Protein AF-0000000070418974 (afdb_homodimer)

Foldseek 3Di:
DPVPPDPPPPPVCPVPPVPPDDDPVVVVVVVVVVCVVCVVVVVVVVVVVVVVVVVVVVVVVVVVVVVPPDDKDKDKDKDKAAAQPDDPKDKDWDFDPDFAPWFWDKDKDKDDWDFDPVDDDAWDKDWADGTRTTTMIIIGGDDPTRTRMIMMMMMTIDD/DPPVPPPPPPPPCVPVPVVPDDDPVVVVVVVVVVCVVCVVVVVVVVVVVVVVVVVVVVVVVVVVVVVPDDDKDKDKDKDKAAAQPDDPKDKDWDFDPDFAPWFWDKDKDKDDWDFDPVDDDFWDKDWADGTRTTTMIIIGGDDPTRTRMIMMMMMTIDD

InterPro domains:
  IPR019019 H-type lectin domain [PF09458] (92-156)
  IPR037221 H-type lectin domain superfamily [G3DSA:2.60.40.2080] (70-158)
  IPR037221 H-type lectin domain superfamily [SSF141086] (88-157)

Organism: Crassostrea virginica (NCBI:txid6565)

Solvent-accessible surface area (backbone atoms only — not comparable to full-atom values): 17777 Å² total; per-residue (Å²): 128,73,86,71,59,78,80,68,65,81,66,74,76,76,68,74,74,73,68,84,61,50,46,67,70,55,50,51,50,52,51,52,54,53,44,66,66,45,48,59,54,51,51,51,45,51,51,50,41,52,52,46,53,52,49,43,52,53,48,50,52,50,44,51,54,66,67,59,56,70,63,74,48,73,50,72,52,74,51,74,49,74,35,90,79,53,71,78,58,45,76,45,78,48,67,49,93,66,61,39,80,44,57,51,35,57,32,40,20,54,78,44,80,37,66,47,67,90,31,43,49,35,42,37,59,46,77,45,75,70,39,32,49,31,32,34,40,35,42,35,60,51,95,80,27,53,63,31,27,45,27,32,40,39,38,35,35,38,57,134,75,74,80,66,64,80,71,65,78,72,74,75,76,69,75,73,75,66,83,60,50,48,66,71,55,49,52,52,53,51,52,53,54,44,65,64,46,48,60,56,51,50,50,46,50,52,49,40,52,52,44,52,51,49,42,51,53,49,49,53,51,43,52,53,62,68,62,55,68,66,72,46,62,47,54,50,74,51,73,49,74,35,91,77,53,72,76,61,45,78,46,78,46,67,48,94,67,62,38,80,43,58,50,50,74,51,70,25,43,33,31,41,29,32,48,40,90,39,68,89,43,77,46,80,45,77,44,73,73,40,32,50,30,32,34,41,35,41,37,59,52,94,80,28,53,62,32,28,44,27,32,24,25,33,37,37,39,56

Nearest PDB structures (foldseek):
  5x4a-assembly1_D  TM=9.031E-01  e=2.682E-08  Sclerophytum lochmodes
  4q56-assembly1_A  TM=9.012E-01  e=6.282E-08  Cornu aspersum
  2ccv-assembly1_A  TM=9.080E-01  e=7.447E-08  Helix pomatia
  2ce6-assembly1_A  TM=8.914E-01  e=1.108E-07  Helix pomatia
  2cgy-assembly1_A  TM=9.067E-01  e=1.954E-07  Helix pomatia

Secondary structure (DSSP, 8-state):
-GGGSGGGS--------------HHHHHHHHHHHHHHHHHHHHHHHHHHHHHHHHHHHHHHHHHHHHTPPPPEEEEEEEEEE-TT--SSEEEEEE-SS--SSPPEEEEEEEEEEE-TTS-EEEEEEEE---SSEEEEEEEE-TT--EEEEEEEEEEEE-/--GGGGGGS--------------HHHHHHHHHHHHHHHHHHHHHHHHHHHHHHHHHHHHHHHHHHHHH-PPPEEEEEEEEEE-TT--SSEEEEEE-SS--SSPPEEEEEEEEEEE-TTS---EEEEEE---SSEEEEEEEE-TT--EEEEEEEEEEEE-

Sequence (318 aa):
MELLRGILLFTSVLVIAAQNTCDKAYEACIVDNVLAKINPQINSLKDENRNLKTTVNNQKTQIEELQQREPFKCESGTVSGHGHTLPWPVNKNVVFKTPFEQAPTLTYGLYLLDTYKGDNLRIRTDVSNVTNAGFAMKLSNWDGSRVYGAYNSWMACGIMELLRGILLFTSVLVIAAQNTCDKAYEACIVDNVLAKINPQINSLKDENRNLKTTVNNQKTQIEELQQREPFKCESGTVSGHGHTLPWPVNKNVVFKTPFEQAPTLTYGLYLLDTYKGDNLRIRTDVSNVTNAGFAMKLSNWDGSRVYGAYNSWMACGI

Structure (mmCIF, N/CA/C/O backbone):
data_AF-0000000070418974-model_v1
#
loop_
_entity.id
_entity.type
_entity.pdbx_description
1 polymer 'Uncharacterized protein LOC111114199'
#
loop_
_atom_site.group_PDB
_atom_site.id
_atom_site.type_symbol
_atom_site.label_atom_id
_atom_site.label_alt_id
_atom_site.label_comp_id
_atom_site.label_asym_id
_atom_site.label_entity_id
_atom_site.label_seq_id
_atom_site.pdbx_PDB_ins_code
_atom_site.Cartn_x
_atom_site.Cartn_y
_atom_site.Cartn_z
_atom_site.occupancy
_atom_site.B_iso_or_equiv
_atom_site.auth_seq_id
_atom_site.auth_comp_id
_atom_site.auth_asym_id
_atom_site.auth_atom_id
_atom_site.pdbx_PDB_model_num
ATOM 1 N N . MET A 1 1 ? -6.57 -112.688 -65.812 1 24.45 1 MET A N 1
ATOM 2 C CA . MET A 1 1 ? -5.605 -111.625 -66.125 1 24.45 1 MET A CA 1
ATOM 3 C C . MET A 1 1 ? -6.234 -110.25 -65.875 1 24.45 1 MET A C 1
ATOM 5 O O . MET A 1 1 ? -5.562 -109.312 -65.438 1 24.45 1 MET A O 1
ATOM 9 N N . GLU A 1 2 ? -7.531 -110.125 -66.188 1 27.11 2 GLU A N 1
ATOM 10 C CA . GLU A 1 2 ? -7.992 -108.75 -66.438 1 27.11 2 GLU A CA 1
ATOM 11 C C . GLU A 1 2 ? -8.367 -108.062 -65.125 1 27.11 2 GLU A C 1
ATOM 13 O O . GLU A 1 2 ? -8.719 -106.875 -65.125 1 27.11 2 GLU A O 1
ATOM 18 N N . LEU A 1 3 ? -8.703 -108.812 -64.125 1 29.17 3 LEU A N 1
ATOM 19 C CA . LEU A 1 3 ? -9.305 -108.25 -62.906 1 29.17 3 LEU A CA 1
ATOM 20 C C . LEU A 1 3 ? -8.312 -107.375 -62.156 1 29.17 3 LEU A C 1
ATOM 22 O O . LEU A 1 3 ? -8.594 -106.938 -61.062 1 29.17 3 LEU A O 1
ATOM 26 N N . LEU A 1 4 ? -7.02 -107.312 -62.719 1 31 4 LEU A N 1
ATOM 27 C CA . LEU A 1 4 ? -5.957 -106.625 -62.031 1 31 4 LEU A CA 1
ATOM 28 C C . LEU A 1 4 ? -6.188 -105.062 -62.094 1 31 4 LEU A C 1
ATOM 30 O O . LEU A 1 4 ? -5.395 -104.312 -61.531 1 31 4 LEU A O 1
ATOM 34 N N . ARG A 1 5 ? -7.09 -104.688 -63 1 31.62 5 ARG A N 1
ATOM 35 C CA . ARG A 1 5 ? -6.883 -103.312 -63.406 1 31.62 5 ARG A CA 1
ATOM 36 C C . ARG A 1 5 ? -7.211 -102.375 -62.25 1 31.62 5 ARG A C 1
ATOM 38 O O . ARG A 1 5 ? -6.469 -101.375 -62 1 31.62 5 ARG A O 1
ATOM 45 N N . GLY A 1 6 ? -8.453 -102.25 -61.875 1 29.16 6 GLY A N 1
ATOM 46 C CA . GLY A 1 6 ? -8.914 -100.938 -61.562 1 29.16 6 GLY A CA 1
ATOM 47 C C . GLY A 1 6 ? -8.547 -100.5 -60.156 1 29.16 6 GLY A C 1
ATOM 48 O O . GLY A 1 6 ? -9.094 -99.5 -59.625 1 29.16 6 GLY A O 1
ATOM 49 N N . ILE A 1 7 ? -7.852 -101.375 -59.375 1 30.42 7 ILE A N 1
ATOM 50 C CA . ILE A 1 7 ? -7.688 -101.062 -57.969 1 30.42 7 ILE A CA 1
ATOM 51 C C . ILE A 1 7 ? -6.773 -99.812 -57.844 1 30.42 7 ILE A C 1
ATOM 53 O O . ILE A 1 7 ? -6.328 -99.5 -56.75 1 30.42 7 ILE A O 1
ATOM 57 N N . LEU A 1 8 ? -6.215 -99.25 -59 1 29.03 8 LEU A N 1
ATOM 58 C CA . LEU A 1 8 ? -5.156 -98.312 -58.812 1 29.03 8 LEU A CA 1
ATOM 59 C C . LEU A 1 8 ? -5.688 -97.062 -58.062 1 29.03 8 LEU A C 1
ATOM 61 O O . LEU A 1 8 ? -4.918 -96.312 -57.438 1 29.03 8 LEU A O 1
ATOM 65 N N . LEU A 1 9 ? -6.965 -96.562 -58.438 1 30.39 9 LEU A N 1
ATOM 66 C CA . LEU A 1 9 ? -6.992 -95.125 -58.5 1 30.39 9 LEU A CA 1
ATOM 67 C C . LEU A 1 9 ? -6.93 -94.5 -57.094 1 30.39 9 LEU A C 1
ATOM 69 O O . LEU A 1 9 ? -6.5 -93.375 -56.906 1 30.39 9 LEU A O 1
ATOM 73 N N . PHE A 1 10 ? -7.945 -94.938 -56.219 1 35.72 10 PHE A N 1
ATOM 74 C CA . PHE A 1 10 ? -8.289 -93.812 -55.281 1 35.72 10 PHE A CA 1
ATOM 75 C C . PHE A 1 10 ? -7.188 -93.625 -54.25 1 35.72 10 PHE A C 1
ATOM 77 O O . PHE A 1 10 ? -7.117 -94.375 -53.281 1 35.72 10 PHE A O 1
ATOM 84 N N . THR A 1 11 ? -5.891 -93.688 -54.625 1 36.03 11 THR A N 1
ATOM 85 C CA . THR A 1 11 ? -4.938 -93.125 -53.656 1 36.03 11 THR A CA 1
ATOM 86 C C . THR A 1 11 ? -5.453 -91.812 -53.062 1 36.03 11 THR A C 1
ATOM 88 O O . THR A 1 11 ? -5.641 -90.875 -53.781 1 36.03 11 THR A O 1
ATOM 91 N N . SER A 1 12 ? -6.602 -91.875 -52.188 1 34.62 12 SER A N 1
ATOM 92 C CA . SER A 1 12 ? -6.988 -90.75 -51.312 1 34.62 12 SER A CA 1
ATOM 93 C C . SER A 1 12 ? -5.773 -89.938 -50.844 1 34.62 12 SER A C 1
ATOM 95 O O . SER A 1 12 ? -4.848 -90.5 -50.25 1 34.62 12 SER A O 1
ATOM 97 N N . VAL A 1 13 ? -5.23 -89.062 -51.719 1 35.69 13 VAL A N 1
ATOM 98 C CA . VAL A 1 13 ? -4.375 -87.938 -51.312 1 35.69 13 VAL A CA 1
ATOM 99 C C . VAL A 1 13 ? -4.891 -87.375 -49.969 1 35.69 13 VAL A C 1
ATOM 101 O O . VAL A 1 13 ? -5.918 -86.688 -49.969 1 35.69 13 VAL A O 1
ATOM 104 N N . LEU A 1 14 ? -5.047 -88.062 -48.844 1 34.5 14 LEU A N 1
ATOM 105 C CA . LEU A 1 14 ? -5.055 -87.438 -47.562 1 34.5 14 LEU A CA 1
ATOM 106 C C . LEU A 1 14 ? -4.066 -86.25 -47.531 1 34.5 14 LEU A C 1
ATOM 108 O O . LEU A 1 14 ? -2.855 -86.438 -47.438 1 34.5 14 LEU A O 1
ATOM 112 N N . VAL A 1 15 ? -4.094 -85.375 -48.531 1 35.91 15 VAL A N 1
ATOM 113 C CA . VAL A 1 15 ? -3.461 -84.062 -48.312 1 35.91 15 VAL A CA 1
ATOM 114 C C . VAL A 1 15 ? -3.779 -83.562 -46.906 1 35.91 15 VAL A C 1
ATOM 116 O O . VAL A 1 15 ? -4.945 -83.375 -46.562 1 35.91 15 VAL A O 1
ATOM 119 N N . ILE A 1 16 ? -3.143 -83.938 -45.812 1 37.81 16 ILE A N 1
ATOM 120 C CA . ILE A 1 16 ? -3 -83.25 -44.531 1 37.81 16 ILE A CA 1
ATOM 121 C C . ILE A 1 16 ? -3.113 -81.75 -44.719 1 37.81 16 ILE A C 1
ATOM 123 O O . ILE A 1 16 ? -2.26 -81.125 -45.375 1 37.81 16 ILE A O 1
ATOM 127 N N . ALA A 1 17 ? -4.188 -81.188 -45.125 1 40.16 17 ALA A N 1
ATOM 128 C CA . ALA A 1 17 ? -4.406 -79.75 -44.875 1 40.16 17 ALA A CA 1
ATOM 129 C C . ALA A 1 17 ? -3.662 -79.312 -43.625 1 40.16 17 ALA A C 1
ATOM 131 O O . ALA A 1 17 ? -3.979 -79.688 -42.5 1 40.16 17 ALA A O 1
ATOM 132 N N . ALA A 1 18 ? -2.342 -79.25 -43.594 1 43.59 18 ALA A N 1
ATOM 133 C CA . ALA A 1 18 ? -1.554 -78.562 -42.594 1 43.59 18 ALA A CA 1
ATOM 134 C C . ALA A 1 18 ? -2.305 -77.375 -42.062 1 43.59 18 ALA A C 1
ATOM 136 O O . ALA A 1 18 ? -2.514 -76.375 -42.812 1 43.59 18 ALA A O 1
ATOM 137 N N . GLN A 1 19 ? -3.52 -77.375 -41.594 1 46.03 19 GLN A N 1
ATOM 138 C CA . GLN A 1 19 ? -4.145 -76.312 -40.812 1 46.03 19 GLN A CA 1
ATOM 139 C C . GLN A 1 19 ? -3.096 -75.375 -40.156 1 46.03 19 GLN A C 1
ATOM 141 O O . GLN A 1 19 ? -2.213 -75.875 -39.438 1 46.03 19 GLN A O 1
ATOM 146 N N . ASN A 1 20 ? -2.57 -74.438 -40.875 1 50.91 20 ASN A N 1
ATOM 147 C CA . ASN A 1 20 ? -1.694 -73.312 -40.469 1 50.91 20 ASN A CA 1
ATOM 148 C C . ASN A 1 20 ? -1.861 -73 -39 1 50.91 20 ASN A C 1
ATOM 150 O O . ASN A 1 20 ? -2.514 -72 -38.625 1 50.91 20 ASN A O 1
ATOM 154 N N . THR A 1 21 ? -2.242 -74 -38.219 1 60.16 21 THR A N 1
ATOM 155 C CA . THR A 1 21 ? -2.48 -73.75 -36.781 1 60.16 21 THR A CA 1
ATOM 156 C C . THR A 1 21 ? -1.166 -73.75 -36 1 60.16 21 THR A C 1
ATOM 158 O O . THR A 1 21 ? -0.206 -74.438 -36.406 1 60.16 21 THR A O 1
ATOM 161 N N . CYS A 1 22 ? -0.778 -72.75 -35.531 1 65 22 CYS A N 1
ATOM 162 C CA . CYS A 1 22 ? 0.332 -72.562 -34.594 1 65 22 CYS A CA 1
ATOM 163 C C . CYS A 1 22 ? 0.031 -73.25 -33.25 1 65 22 CYS A C 1
ATOM 165 O O . CYS A 1 22 ? -1.118 -73.25 -32.812 1 65 22 CYS A O 1
ATOM 167 N N . ASP A 1 23 ? 0.932 -74 -32.938 1 77.44 23 ASP A N 1
ATOM 168 C CA . ASP A 1 23 ? 0.879 -74.5 -31.562 1 77.44 23 ASP A CA 1
ATOM 169 C C . ASP A 1 23 ? 0.571 -73.375 -30.594 1 77.44 23 ASP A C 1
ATOM 171 O O . ASP A 1 23 ? 1.09 -72.25 -30.734 1 77.44 23 ASP A O 1
ATOM 175 N N . LYS A 1 24 ? -0.482 -73.625 -29.812 1 82.94 24 LYS A N 1
ATOM 176 C CA . LYS A 1 24 ? -0.924 -72.625 -28.828 1 82.94 24 LYS A CA 1
ATOM 177 C C . LYS A 1 24 ? 0.25 -72.125 -28.016 1 82.94 24 LYS A C 1
ATOM 179 O O . LYS A 1 24 ? 0.306 -70.938 -27.688 1 82.94 24 LYS A O 1
ATOM 184 N N . ALA A 1 25 ? 1.08 -73.062 -27.734 1 79.69 25 ALA A N 1
ATOM 185 C CA . ALA A 1 25 ? 2.246 -72.688 -26.938 1 79.69 25 ALA A CA 1
ATOM 186 C C . ALA A 1 25 ? 3.139 -71.75 -27.719 1 79.69 25 ALA A C 1
ATOM 188 O O . ALA A 1 25 ? 3.67 -70.75 -27.156 1 79.69 25 ALA A O 1
ATOM 189 N N . TYR A 1 26 ? 3.232 -71.938 -28.953 1 83.62 26 TYR A N 1
ATOM 190 C CA . TYR A 1 26 ? 4.043 -71.062 -29.797 1 83.62 26 TYR A CA 1
ATOM 191 C C . TYR A 1 26 ? 3.379 -69.688 -29.984 1 83.62 26 TYR A C 1
ATOM 193 O O . TYR A 1 26 ? 4.047 -68.688 -29.938 1 83.62 26 TYR A O 1
ATOM 201 N N . GLU A 1 27 ? 2.119 -69.688 -30.188 1 84.75 27 GLU A N 1
ATOM 202 C CA . GLU A 1 27 ? 1.372 -68.438 -30.281 1 84.75 27 GLU A CA 1
ATOM 203 C C . GLU A 1 27 ? 1.552 -67.625 -29.016 1 84.75 27 GLU A C 1
ATOM 205 O O . GLU A 1 27 ? 1.766 -66.375 -29.094 1 84.75 27 GLU A O 1
ATOM 210 N N . ALA A 1 28 ? 1.466 -68.188 -27.922 1 86.62 28 ALA A N 1
ATOM 211 C CA . ALA A 1 28 ? 1.646 -67.5 -26.641 1 86.62 28 ALA A CA 1
ATOM 212 C C . ALA A 1 28 ? 3.035 -66.875 -26.547 1 86.62 28 ALA A C 1
ATOM 214 O O . ALA A 1 28 ? 3.188 -65.75 -26.031 1 86.62 28 ALA A O 1
ATOM 215 N N . CYS A 1 29 ? 3.939 -67.562 -27.062 1 86.06 29 CYS A N 1
ATOM 216 C CA . CYS A 1 29 ? 5.312 -67.125 -27.031 1 86.06 29 CYS A CA 1
ATOM 217 C C . CYS A 1 29 ? 5.465 -65.875 -27.891 1 86.06 29 CYS A C 1
ATOM 219 O O . CYS A 1 29 ? 6.156 -64.875 -27.516 1 86.06 29 CYS A O 1
ATOM 221 N N . ILE A 1 30 ? 4.793 -65.812 -29 1 86.69 30 ILE A N 1
ATOM 222 C CA . ILE A 1 30 ? 4.832 -64.688 -29.875 1 86.69 30 ILE A CA 1
ATOM 223 C C . ILE A 1 30 ? 4.223 -63.469 -29.172 1 86.69 30 ILE A C 1
ATOM 225 O O . ILE A 1 30 ? 4.809 -62.375 -29.172 1 86.69 30 ILE A O 1
ATOM 229 N N . VAL A 1 31 ? 3.131 -63.656 -28.609 1 90.5 31 VAL A N 1
ATOM 230 C CA . VAL A 1 31 ? 2.426 -62.594 -27.922 1 90.5 31 VAL A CA 1
ATOM 231 C C . VAL A 1 31 ? 3.285 -62.062 -26.781 1 90.5 31 VAL A C 1
ATOM 233 O O . VAL A 1 31 ? 3.455 -60.844 -26.625 1 90.5 31 VAL A O 1
ATOM 236 N N . ASP A 1 32 ? 3.887 -62.906 -26.016 1 91.19 32 ASP A N 1
ATOM 237 C CA . ASP A 1 32 ? 4.719 -62.531 -24.875 1 91.19 32 ASP A CA 1
ATOM 238 C C . ASP A 1 32 ? 5.914 -61.688 -25.328 1 91.19 32 ASP A C 1
ATOM 240 O O . ASP A 1 32 ? 6.285 -60.719 -24.672 1 91.19 32 ASP A O 1
ATOM 244 N N . ASN A 1 33 ? 6.41 -62.062 -26.422 1 90.44 33 ASN A N 1
ATOM 245 C CA . ASN A 1 33 ? 7.555 -61.312 -26.969 1 90.44 33 ASN A CA 1
ATOM 246 C C . ASN A 1 33 ? 7.172 -59.906 -27.375 1 90.44 33 ASN A C 1
ATOM 248 O O . ASN A 1 33 ? 7.926 -58.969 -27.156 1 90.44 33 ASN A O 1
ATOM 252 N N . VAL A 1 34 ? 6.02 -59.812 -27.969 1 91.75 34 VAL A N 1
ATOM 253 C CA . VAL A 1 34 ? 5.539 -58.5 -28.391 1 91.75 34 VAL A CA 1
ATOM 254 C C . VAL A 1 34 ? 5.277 -57.625 -27.156 1 91.75 34 VAL A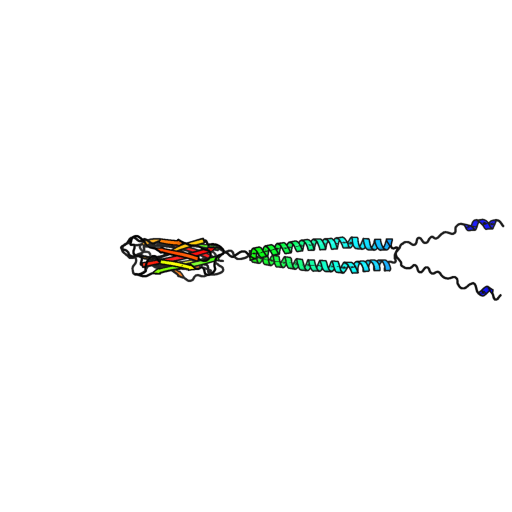 C 1
ATOM 256 O O . VAL A 1 34 ? 5.715 -56.469 -27.094 1 91.75 34 VAL A O 1
ATOM 259 N N . LEU A 1 35 ? 4.723 -58.188 -26.219 1 92.25 35 LEU A N 1
ATOM 260 C CA . LEU A 1 35 ? 4.371 -57.438 -25.016 1 92.25 35 LEU A CA 1
ATOM 261 C C . LEU A 1 35 ? 5.617 -57.031 -24.234 1 92.25 35 LEU A C 1
ATOM 263 O O . LEU A 1 35 ? 5.66 -55.938 -23.641 1 92.25 35 LEU A O 1
ATOM 267 N N . ALA A 1 36 ? 6.574 -57.875 -24.203 1 93 36 ALA A N 1
ATOM 268 C CA . ALA A 1 36 ? 7.816 -57.594 -23.5 1 93 36 ALA A CA 1
ATOM 269 C C . ALA A 1 36 ? 8.492 -56.344 -24.094 1 93 36 ALA A C 1
ATOM 271 O O . ALA A 1 36 ? 9.148 -55.594 -23.375 1 93 36 ALA A O 1
ATOM 272 N N . LYS A 1 37 ? 8.227 -56.031 -25.344 1 92.88 37 LYS A N 1
ATOM 273 C CA . LYS A 1 37 ? 8.82 -54.906 -26.016 1 92.88 37 LYS A CA 1
ATOM 274 C C . LYS A 1 37 ? 7.984 -53.625 -25.797 1 92.88 37 LYS A C 1
ATOM 276 O O . LYS A 1 37 ? 8.531 -52.531 -25.672 1 92.88 37 LYS A O 1
ATOM 281 N N . ILE A 1 38 ? 6.758 -53.781 -25.609 1 94.62 38 ILE A N 1
ATOM 282 C CA . ILE A 1 38 ? 5.852 -52.656 -25.594 1 94.62 38 ILE A CA 1
ATOM 283 C C . ILE A 1 38 ? 5.582 -52.219 -24.156 1 94.62 38 ILE A C 1
ATOM 285 O O . ILE A 1 38 ? 5.445 -51 -23.875 1 94.62 38 ILE A O 1
ATOM 289 N N . ASN A 1 39 ? 5.602 -53.188 -23.281 1 92.94 39 ASN A N 1
ATOM 290 C CA . ASN A 1 39 ? 5.223 -52.938 -21.906 1 92.94 39 ASN A CA 1
ATOM 291 C C . ASN A 1 39 ? 6.121 -51.875 -21.266 1 92.94 39 ASN A C 1
ATOM 293 O O . ASN A 1 39 ? 5.641 -51 -20.562 1 92.94 39 ASN A O 1
ATOM 297 N N . PRO A 1 40 ? 7.414 -51.938 -21.516 1 93.81 40 PRO A N 1
ATOM 298 C CA . PRO A 1 40 ? 8.25 -50.875 -20.938 1 93.81 40 PRO A CA 1
ATOM 299 C C . PRO A 1 40 ? 7.867 -49.5 -21.438 1 93.81 40 PRO A C 1
ATOM 301 O O . PRO A 1 40 ? 7.918 -48.531 -20.688 1 93.81 40 PRO A O 1
ATOM 304 N N . GLN A 1 41 ? 7.484 -49.344 -22.672 1 94.25 41 GLN A N 1
ATOM 305 C CA . GLN A 1 41 ? 7.059 -48.062 -23.219 1 94.25 41 GLN A CA 1
ATOM 306 C C . GLN A 1 41 ? 5.793 -47.562 -22.547 1 94.25 41 GLN A C 1
ATOM 308 O O . GLN A 1 41 ? 5.703 -46.375 -22.172 1 94.25 41 GLN A O 1
ATOM 313 N N . ILE A 1 42 ? 4.891 -48.406 -22.422 1 95.25 42 ILE A N 1
ATOM 314 C CA . ILE A 1 42 ? 3.621 -48.094 -21.781 1 95.25 42 ILE A CA 1
ATOM 315 C C . ILE A 1 42 ? 3.869 -47.625 -20.344 1 95.25 42 ILE A C 1
ATOM 317 O O . ILE A 1 42 ? 3.322 -46.625 -19.906 1 95.25 42 ILE A O 1
ATOM 321 N N . ASN A 1 43 ? 4.723 -48.375 -19.672 1 95.94 43 ASN A N 1
ATOM 322 C CA . ASN A 1 43 ? 5.027 -48.062 -18.281 1 95.94 43 ASN A CA 1
ATOM 323 C C . ASN A 1 43 ? 5.723 -46.688 -18.172 1 95.94 43 ASN A C 1
ATOM 325 O O . ASN A 1 43 ? 5.422 -45.906 -17.266 1 95.94 43 ASN A O 1
ATOM 329 N N . SER A 1 44 ? 6.566 -46.438 -19.078 1 96.62 44 SER A N 1
ATOM 330 C CA . SER A 1 44 ? 7.242 -45.156 -19.094 1 96.62 44 SER A CA 1
ATOM 331 C C . SER A 1 44 ? 6.254 -44 -19.312 1 96.62 44 SER A C 1
ATOM 333 O O . SER A 1 44 ? 6.316 -42.969 -18.625 1 96.62 44 SER A O 1
ATOM 335 N N . LEU A 1 45 ? 5.297 -44.188 -20.172 1 96.75 45 LEU A N 1
ATOM 336 C CA . LEU A 1 45 ? 4.285 -43.188 -20.469 1 96.75 45 LEU A CA 1
ATOM 337 C C . LEU A 1 45 ? 3.371 -42.969 -19.266 1 96.75 45 LEU A C 1
ATOM 339 O O . LEU A 1 45 ? 3.006 -41.812 -18.953 1 96.75 45 LEU A O 1
ATOM 343 N N . LYS A 1 46 ? 3.086 -44 -18.641 1 96.94 46 LYS A N 1
ATOM 344 C CA . LYS A 1 46 ? 2.248 -43.938 -17.438 1 96.94 46 LYS A CA 1
ATOM 345 C C . LYS A 1 46 ? 2.963 -43.188 -16.328 1 96.94 46 LYS A C 1
ATOM 347 O O . LYS A 1 46 ? 2.355 -42.344 -15.641 1 96.94 46 LYS A O 1
ATOM 352 N N . ASP A 1 47 ? 4.223 -43.5 -16.172 1 97.62 47 ASP A N 1
ATOM 353 C CA . ASP A 1 47 ? 5.02 -42.812 -15.148 1 97.62 47 ASP A CA 1
ATOM 354 C C . ASP A 1 47 ? 5.137 -41.312 -15.453 1 97.62 47 ASP A C 1
ATOM 356 O O . ASP A 1 47 ? 4.984 -40.469 -14.562 1 97.62 47 ASP A O 1
ATOM 360 N N . GLU A 1 48 ? 5.348 -41.031 -16.656 1 98 48 GLU A N 1
ATOM 361 C CA . GLU A 1 48 ? 5.426 -39.625 -17.062 1 98 48 GLU A CA 1
ATOM 362 C C . GLU A 1 48 ? 4.102 -38.906 -16.828 1 98 48 GLU A C 1
ATOM 364 O O . GLU A 1 48 ? 4.082 -37.781 -16.312 1 98 48 GLU A O 1
ATOM 369 N N . ASN A 1 49 ? 3.092 -39.531 -17.188 1 97.62 49 ASN A N 1
ATOM 370 C CA . ASN A 1 49 ? 1.757 -39 -16.969 1 97.62 49 ASN A CA 1
ATOM 371 C C . ASN A 1 49 ? 1.496 -38.719 -15.492 1 97.62 49 ASN A C 1
ATOM 373 O O . ASN A 1 49 ? 0.97 -37.656 -15.141 1 97.62 49 ASN A O 1
ATOM 377 N N . ARG A 1 50 ? 1.926 -39.656 -14.711 1 97.62 50 ARG A N 1
ATOM 378 C CA . ARG A 1 50 ? 1.755 -39.5 -13.266 1 97.62 50 ARG A CA 1
ATOM 379 C C . ARG A 1 50 ? 2.539 -38.281 -12.766 1 97.62 50 ARG A C 1
ATOM 381 O O . ARG A 1 50 ? 2.012 -37.469 -12 1 97.62 50 ARG A O 1
ATOM 388 N N . ASN A 1 51 ? 3.729 -38.156 -13.18 1 98 51 ASN A N 1
ATOM 389 C CA . ASN A 1 51 ? 4.586 -37.062 -12.758 1 98 51 ASN A CA 1
ATOM 390 C C . ASN A 1 51 ? 4.031 -35.719 -13.219 1 98 51 ASN A C 1
ATOM 392 O O . ASN A 1 51 ? 4.031 -34.75 -12.453 1 98 51 ASN A O 1
ATOM 396 N N . LEU A 1 52 ? 3.51 -35.688 -14.367 1 97.81 52 LEU A N 1
ATOM 397 C CA . LEU A 1 52 ? 2.957 -34.438 -14.914 1 97.81 52 LEU A CA 1
ATOM 398 C C . LEU A 1 52 ? 1.688 -34.031 -14.172 1 97.81 52 LEU A C 1
ATOM 400 O O . LEU A 1 52 ? 1.467 -32.844 -13.914 1 97.81 52 LEU A O 1
ATOM 404 N N . LYS A 1 53 ? 0.939 -35.031 -13.859 1 97.75 53 LYS A N 1
ATOM 405 C CA . LYS A 1 53 ? -0.271 -34.719 -13.102 1 97.75 53 LYS A CA 1
ATOM 406 C C . LYS A 1 53 ? 0.068 -34.125 -11.734 1 97.75 53 LYS A C 1
ATOM 408 O O . LYS A 1 53 ? -0.589 -33.188 -11.281 1 97.75 53 LYS A O 1
ATOM 413 N N . THR A 1 54 ? 1.08 -34.625 -11.117 1 98.25 54 THR A N 1
ATOM 414 C CA . THR A 1 54 ? 1.555 -34.094 -9.852 1 98.25 54 THR A CA 1
ATOM 415 C C . THR A 1 54 ? 2.033 -32.656 -10.023 1 98.25 54 THR A C 1
ATOM 417 O O . THR A 1 54 ? 1.7 -31.781 -9.219 1 98.25 54 THR A O 1
ATOM 420 N N . THR A 1 55 ? 2.738 -32.406 -11.047 1 98.38 55 THR A N 1
ATOM 421 C CA . THR A 1 55 ? 3.252 -31.078 -11.336 1 98.38 55 THR A CA 1
ATOM 422 C C . THR A 1 55 ? 2.109 -30.094 -11.562 1 98.38 55 THR A C 1
ATOM 424 O O . THR A 1 55 ? 2.119 -28.984 -11.023 1 98.38 55 THR A O 1
ATOM 427 N N . VAL A 1 56 ? 1.171 -30.438 -12.312 1 98.38 56 VAL A N 1
ATOM 428 C CA . VAL A 1 56 ? 0.003 -29.625 -12.602 1 98.38 56 VAL A CA 1
ATOM 429 C C . VAL A 1 56 ? -0.695 -29.234 -11.297 1 98.38 56 VAL A C 1
ATOM 431 O O . VAL A 1 56 ? -1.048 -28.062 -11.094 1 98.38 56 VAL A O 1
ATOM 434 N N . ASN A 1 57 ? -0.792 -30.219 -10.461 1 98.06 57 ASN A N 1
ATOM 435 C CA . ASN A 1 57 ? -1.482 -29.969 -9.203 1 98.06 57 ASN A CA 1
ATOM 436 C C . ASN A 1 57 ? -0.692 -29.016 -8.312 1 98.06 57 ASN A C 1
ATOM 438 O O . ASN A 1 57 ? -1.268 -28.109 -7.691 1 98.06 57 ASN A O 1
ATOM 442 N N . ASN A 1 58 ? 0.543 -29.141 -8.234 1 98.12 58 ASN A N 1
ATOM 443 C CA . ASN A 1 58 ? 1.401 -28.266 -7.453 1 98.12 58 ASN A CA 1
ATOM 444 C C . ASN A 1 58 ? 1.361 -26.828 -7.977 1 98.12 58 ASN A C 1
ATOM 446 O O . ASN A 1 58 ? 1.269 -25.875 -7.195 1 98.12 58 ASN A O 1
ATOM 450 N N . GLN A 1 59 ? 1.369 -26.703 -9.242 1 96.94 59 GLN A N 1
ATOM 451 C CA . GLN A 1 59 ? 1.338 -25.375 -9.859 1 96.94 59 GLN A CA 1
ATOM 452 C C . GLN A 1 59 ? -0.022 -24.719 -9.664 1 96.94 59 GLN A C 1
ATOM 454 O O . GLN A 1 59 ? -0.106 -23.5 -9.5 1 96.94 59 GLN A O 1
ATOM 459 N N . LYS A 1 60 ? -0.975 -25.547 -9.68 1 97.5 60 LYS A N 1
ATOM 460 C CA . LYS A 1 60 ? -2.309 -25.031 -9.391 1 97.5 60 LYS A CA 1
ATOM 461 C C . LYS A 1 60 ? -2.373 -24.438 -7.992 1 97.5 60 LYS A C 1
ATOM 463 O O . LYS A 1 60 ? -2.893 -23.328 -7.809 1 97.5 60 LYS A O 1
ATOM 468 N N . THR A 1 61 ? -1.856 -25.078 -7.07 1 96.69 61 THR A N 1
ATOM 469 C CA . THR A 1 61 ? -1.815 -24.609 -5.691 1 96.69 61 THR A CA 1
ATOM 470 C C . THR A 1 61 ? -1.005 -23.312 -5.59 1 96.69 61 THR A C 1
ATOM 472 O O . THR A 1 61 ? -1.409 -22.375 -4.906 1 96.69 61 THR A O 1
ATOM 475 N N . GLN A 1 62 ? 0.072 -23.281 -6.238 1 95.56 62 GLN A N 1
ATOM 476 C CA . GLN A 1 62 ? 0.92 -22.094 -6.234 1 95.56 62 GLN A CA 1
ATOM 477 C C . GLN A 1 62 ? 0.188 -20.891 -6.832 1 95.56 62 GLN A C 1
ATOM 479 O O . GLN A 1 62 ? 0.278 -19.781 -6.309 1 95.56 62 GLN A O 1
ATOM 484 N N . ILE A 1 63 ? -0.437 -21.109 -7.867 1 95.06 63 ILE A N 1
ATOM 485 C CA . ILE A 1 63 ? -1.2 -20.062 -8.523 1 95.06 63 ILE A CA 1
ATOM 486 C C . ILE A 1 63 ? -2.273 -19.531 -7.57 1 95.06 63 ILE A C 1
ATOM 488 O O . ILE A 1 63 ? -2.457 -18.312 -7.438 1 95.06 63 ILE A O 1
ATOM 492 N N . GLU A 1 64 ? -2.932 -20.391 -6.93 1 93.56 64 GLU A N 1
ATOM 493 C CA . GLU A 1 64 ? -3.971 -20 -5.98 1 93.56 64 GLU A CA 1
ATOM 494 C C . GLU A 1 64 ? -3.395 -19.172 -4.836 1 93.56 64 GLU A C 1
ATOM 496 O O . GLU A 1 64 ? -3.988 -18.172 -4.426 1 93.56 64 GLU A O 1
ATOM 501 N N . GLU A 1 65 ? -2.311 -19.531 -4.387 1 91 65 GLU A N 1
ATOM 502 C CA . GLU A 1 65 ? -1.646 -18.797 -3.318 1 91 65 GLU A CA 1
ATOM 503 C C . GLU A 1 65 ? -1.236 -17.406 -3.781 1 91 65 GLU A C 1
ATOM 505 O O . GLU A 1 65 ? -1.435 -16.422 -3.062 1 91 65 GLU A O 1
ATOM 510 N N . LEU A 1 66 ? -0.703 -17.328 -4.914 1 87.31 66 LEU A N 1
ATOM 511 C CA . LEU A 1 66 ? -0.256 -16.062 -5.469 1 87.31 66 LEU A CA 1
ATOM 512 C C . LEU A 1 66 ? -1.443 -15.141 -5.75 1 87.31 66 LEU A C 1
ATOM 514 O O . LEU A 1 66 ? -1.324 -13.922 -5.656 1 87.31 66 LEU A O 1
ATOM 518 N N . GLN A 1 67 ? -2.537 -15.75 -6.055 1 87 67 GLN A N 1
ATOM 519 C CA . GLN A 1 67 ? -3.744 -14.984 -6.348 1 87 67 GLN A CA 1
ATOM 520 C C . GLN A 1 67 ? -4.426 -14.516 -5.066 1 87 67 GLN A C 1
ATOM 522 O O . GLN A 1 67 ? -5.18 -13.539 -5.078 1 87 67 GLN A O 1
ATOM 527 N N . GLN A 1 68 ? -4.211 -15.273 -3.965 1 80.06 68 GLN A N 1
ATOM 528 C CA . GLN A 1 68 ? -4.867 -14.953 -2.701 1 80.06 68 GLN A CA 1
ATOM 529 C C . GLN A 1 68 ? -4.09 -13.891 -1.93 1 80.06 68 GLN A C 1
ATOM 531 O O . GLN A 1 68 ? -4.438 -13.562 -0.795 1 80.06 68 GLN A O 1
ATOM 536 N N . ARG A 1 69 ? -3.182 -13.312 -2.445 1 76.56 69 ARG A N 1
ATOM 537 C CA . ARG A 1 69 ? -2.48 -12.25 -1.738 1 76.56 69 ARG A CA 1
ATOM 538 C C . ARG A 1 69 ? -3.439 -11.133 -1.345 1 76.56 69 ARG A C 1
ATOM 540 O O . ARG A 1 69 ? -4.34 -10.781 -2.109 1 76.56 69 ARG A O 1
ATOM 547 N N . GLU A 1 70 ? -3.434 -10.836 -0.037 1 74.06 70 GLU A N 1
ATOM 548 C CA . GLU A 1 70 ? -4.344 -9.828 0.512 1 74.06 70 GLU A CA 1
ATOM 549 C C . GLU A 1 70 ? -4.309 -8.547 -0.311 1 74.06 70 GLU A C 1
ATOM 551 O O . GLU A 1 70 ? -3.234 -8.07 -0.683 1 74.06 70 GLU A O 1
ATOM 556 N N . PRO A 1 71 ? -5.445 -8.188 -0.543 1 80.94 71 PRO A N 1
ATOM 557 C CA . PRO A 1 71 ? -5.516 -6.984 -1.38 1 80.94 71 PRO A CA 1
ATOM 558 C C . PRO A 1 71 ? -5.07 -5.727 -0.642 1 80.94 71 PRO A C 1
ATOM 560 O O . PRO A 1 71 ? -5.297 -5.598 0.564 1 80.94 71 PRO A O 1
ATOM 563 N N . PHE A 1 72 ? -4.348 -5.055 -1.262 1 89.56 72 PHE A N 1
ATOM 564 C CA . PHE A 1 72 ? -4.062 -3.703 -0.802 1 89.56 72 PHE A CA 1
ATOM 565 C C . PHE A 1 72 ? -5.344 -2.883 -0.704 1 89.56 72 PHE A C 1
ATOM 567 O O . PHE A 1 72 ? -6.211 -2.973 -1.573 1 89.56 72 PHE A O 1
ATOM 574 N N . LYS A 1 73 ? -5.516 -2.199 0.458 1 93.44 73 LYS A N 1
ATOM 575 C CA . LYS A 1 73 ? -6.727 -1.396 0.617 1 93.44 73 LYS A CA 1
ATOM 576 C C . LYS A 1 73 ? -6.422 -0.077 1.32 1 93.44 73 LYS A C 1
ATOM 578 O O . LYS A 1 73 ? -5.355 0.085 1.911 1 93.44 73 LYS A O 1
ATOM 583 N N . CYS A 1 74 ? -7.336 0.792 1.21 1 96.69 74 CYS A N 1
ATOM 584 C CA . CYS A 1 74 ? -7.266 2.078 1.896 1 96.69 74 CYS A CA 1
ATOM 585 C C . CYS A 1 74 ? -8.586 2.396 2.592 1 96.69 74 CYS A C 1
ATOM 587 O O . CYS A 1 74 ? -9.648 1.97 2.141 1 96.69 74 CYS A O 1
ATOM 589 N N . GLU A 1 75 ? -8.469 3.088 3.68 1 97.5 75 GLU A N 1
ATOM 590 C CA . GLU A 1 75 ? -9.602 3.65 4.402 1 97.5 75 GLU A CA 1
ATOM 591 C C . GLU A 1 75 ? -9.352 5.109 4.773 1 97.5 75 GLU A C 1
ATOM 593 O O . GLU A 1 75 ? -8.211 5.508 5.012 1 97.5 75 GLU A O 1
ATOM 598 N N . SER A 1 76 ? -10.445 5.848 4.797 1 98.12 76 SER A N 1
ATOM 599 C CA . SER A 1 76 ? -10.297 7.258 5.148 1 98.12 76 SER A CA 1
ATOM 600 C C . SER A 1 76 ? -11.43 7.723 6.059 1 98.12 76 SER A C 1
ATOM 602 O O . SER A 1 76 ? -12.414 7.012 6.238 1 98.12 76 SER A O 1
ATOM 604 N N . GLY A 1 77 ? -11.211 8.836 6.676 1 97.94 77 GLY A N 1
ATOM 605 C CA . GLY A 1 77 ? -12.188 9.453 7.555 1 97.94 77 GLY A CA 1
ATOM 606 C C . GLY A 1 77 ? -11.766 10.82 8.062 1 97.94 77 GLY A C 1
ATOM 607 O O . GLY A 1 77 ? -10.859 11.438 7.508 1 97.94 77 GLY A O 1
ATOM 608 N N . THR A 1 78 ? -12.547 11.258 9.039 1 97.94 78 THR A N 1
ATOM 609 C CA . THR A 1 78 ? -12.273 12.578 9.586 1 97.94 78 THR A CA 1
ATOM 610 C C . THR A 1 78 ? -12.383 12.57 11.109 1 97.94 78 THR A C 1
ATOM 612 O O . THR A 1 78 ? -13.086 11.734 11.68 1 97.94 78 THR A O 1
ATOM 615 N N . VAL A 1 79 ? -11.609 13.414 11.695 1 97.44 79 VAL A N 1
ATOM 616 C CA . VAL A 1 79 ? -11.727 13.781 13.102 1 97.44 79 VAL A CA 1
ATOM 617 C C . VAL A 1 79 ? -11.922 15.289 13.227 1 97.44 79 VAL A C 1
ATOM 619 O O . VAL A 1 79 ? -11.133 16.062 12.688 1 97.44 79 VAL A O 1
ATOM 622 N N . SER A 1 80 ? -12.984 15.57 13.969 1 96.25 80 SER A N 1
ATOM 623 C CA . SER A 1 80 ? -13.336 16.984 13.953 1 96.25 80 SER A CA 1
ATOM 624 C C . SER A 1 80 ? -13.867 17.438 15.312 1 96.25 80 SER A C 1
ATOM 626 O O . SER A 1 80 ? -14.383 16.641 16.078 1 96.25 80 SER A O 1
ATOM 628 N N . GLY A 1 81 ? -13.625 18.672 15.555 1 95.38 81 GLY A N 1
ATOM 629 C CA . GLY A 1 81 ? -14.203 19.406 16.672 1 95.38 81 GLY A CA 1
ATOM 630 C C . GLY A 1 81 ? -14.461 20.859 16.359 1 95.38 81 GLY A C 1
ATOM 631 O O . GLY A 1 81 ? -13.641 21.516 15.711 1 95.38 81 GLY A O 1
ATOM 632 N N . HIS A 1 82 ? -15.672 21.266 16.75 1 95.81 82 HIS A N 1
ATOM 633 C CA . HIS A 1 82 ? -16.031 22.656 16.5 1 95.81 82 HIS A CA 1
ATOM 634 C C . HIS A 1 82 ? -17 23.156 17.562 1 95.81 82 HIS A C 1
ATOM 636 O O . HIS A 1 82 ? -17.969 22.484 17.906 1 95.81 82 HIS A O 1
ATOM 642 N N . GLY A 1 83 ? -16.703 24.328 18.125 1 94 83 GLY A N 1
ATOM 643 C CA . GLY A 1 83 ? -17.547 24.969 19.109 1 94 83 GLY A CA 1
ATOM 644 C C . GLY A 1 83 ? -16.812 26 19.938 1 94 83 GLY A C 1
ATOM 645 O O . GLY A 1 83 ? -15.648 25.797 20.297 1 94 83 GLY A O 1
ATOM 646 N N . HIS A 1 84 ? -17.469 27.078 20.312 1 91 84 HIS A N 1
ATOM 647 C CA . HIS A 1 84 ? -16.859 28.156 21.078 1 91 84 HIS A CA 1
ATOM 648 C C . HIS A 1 84 ? -16.406 27.672 22.453 1 91 84 HIS A C 1
ATOM 650 O O . HIS A 1 84 ? -15.422 28.172 23 1 91 84 HIS A O 1
ATOM 656 N N . THR A 1 85 ? -17.094 26.625 22.953 1 90.12 85 THR A N 1
ATOM 657 C CA . THR A 1 85 ? -16.766 26.109 24.281 1 90.12 85 THR A CA 1
ATOM 658 C C . THR A 1 85 ? -16.172 24.719 24.188 1 90.12 85 THR A C 1
ATOM 660 O O . THR A 1 85 ? -16.156 23.969 25.172 1 90.12 85 THR A O 1
ATOM 663 N N . LEU A 1 86 ? -15.781 24.453 23 1 90.62 86 LEU A N 1
ATOM 664 C CA . LEU A 1 86 ? -15.18 23.141 22.828 1 90.62 86 LEU A CA 1
ATOM 665 C C . LEU A 1 86 ? -13.977 22.953 23.75 1 90.62 86 LEU A C 1
ATOM 667 O O . LEU A 1 86 ? -13.07 23.797 23.75 1 90.62 86 LEU A O 1
ATOM 671 N N . PRO A 1 87 ? -14.062 21.906 24.547 1 93.06 87 PRO A N 1
ATOM 672 C CA . PRO A 1 87 ? -12.867 21.641 25.344 1 93.06 87 PRO A CA 1
ATOM 673 C C . PRO A 1 87 ? -11.703 21.094 24.516 1 93.06 87 PRO A C 1
ATOM 675 O O . PRO A 1 87 ? -11.914 20.281 23.625 1 93.06 87 PRO A O 1
ATOM 678 N N . TRP A 1 88 ? -10.516 21.516 24.844 1 94.88 88 TRP A N 1
ATOM 679 C CA . TRP A 1 88 ? -9.297 21.062 24.188 1 94.88 88 TRP A CA 1
ATOM 680 C C . TRP A 1 88 ? -8.406 20.297 25.172 1 94.88 88 TRP A C 1
ATOM 682 O O . TRP A 1 88 ? -8.344 20.641 26.344 1 94.88 88 TRP A O 1
ATOM 692 N N . PRO A 1 89 ? -7.742 19.266 24.703 1 97.06 89 PRO A N 1
ATOM 693 C CA . PRO A 1 89 ? -7.652 18.766 23.328 1 97.06 89 PRO A CA 1
ATOM 694 C C . PRO A 1 89 ? -8.852 17.906 22.938 1 97.06 89 PRO A C 1
ATOM 696 O O . PRO A 1 89 ? -9.57 17.406 23.797 1 97.06 89 PRO A O 1
ATOM 699 N N . VAL A 1 90 ? -9.07 17.766 21.656 1 97.38 90 VAL A N 1
ATOM 700 C CA . VAL A 1 90 ? -9.984 16.781 21.109 1 97.38 90 VAL A CA 1
ATOM 701 C C . VAL A 1 90 ? -9.266 15.438 20.953 1 97.38 90 VAL A C 1
ATOM 703 O O . VAL A 1 90 ? -8.273 15.344 20.219 1 97.38 90 VAL A O 1
ATOM 706 N N . ASN A 1 91 ? -9.82 14.414 21.609 1 97.88 91 ASN A N 1
ATOM 707 C CA . ASN A 1 91 ? -9.258 13.07 21.531 1 97.88 91 ASN A CA 1
ATOM 708 C C . ASN A 1 91 ? -10.234 12.102 20.859 1 97.88 91 ASN A C 1
ATOM 710 O O . ASN A 1 91 ? -11.406 12.047 21.219 1 97.88 91 ASN A O 1
ATOM 714 N N . LYS A 1 92 ? -9.695 11.344 19.906 1 98.19 92 LYS A N 1
ATOM 715 C CA . LYS A 1 92 ? -10.523 10.352 19.219 1 98.19 92 LYS A CA 1
ATOM 716 C C . LYS A 1 92 ? -9.75 9.055 18.984 1 98.19 92 LYS A C 1
ATOM 718 O O . LYS A 1 92 ? -8.602 9.086 18.547 1 98.1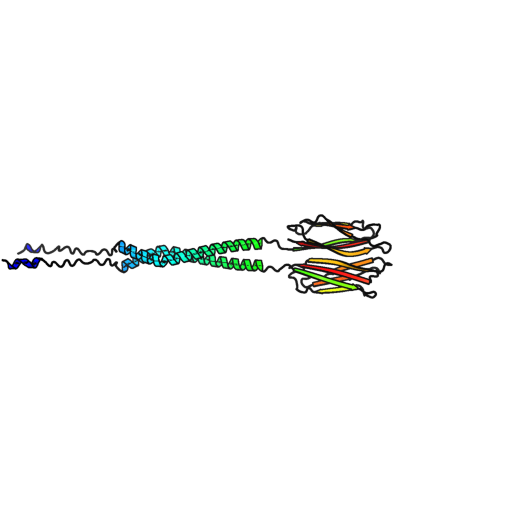9 92 LYS A O 1
ATOM 723 N N . ASN A 1 93 ? -10.367 7.996 19.312 1 98.5 93 ASN A N 1
ATOM 724 C CA . ASN A 1 93 ? -9.883 6.688 18.891 1 98.5 93 ASN A CA 1
ATOM 725 C C . ASN A 1 93 ? -10.578 6.223 17.609 1 98.5 93 ASN A C 1
ATOM 727 O O . ASN A 1 93 ? -11.781 5.953 17.609 1 98.5 93 ASN A O 1
ATOM 731 N N . VAL A 1 94 ? -9.828 6.137 16.578 1 98.69 94 VAL A N 1
ATOM 732 C CA . VAL A 1 94 ? -10.359 5.68 15.297 1 98.69 94 VAL A CA 1
ATOM 733 C C . VAL A 1 94 ? -10.234 4.16 15.203 1 98.69 94 VAL A C 1
ATOM 735 O O . VAL A 1 94 ? -9.156 3.604 15.422 1 98.69 94 VAL A O 1
ATOM 738 N N . VAL A 1 95 ? -11.266 3.568 14.852 1 98.56 95 VAL A N 1
ATOM 739 C CA . VAL A 1 95 ? -11.273 2.129 14.609 1 98.56 95 VAL A CA 1
ATOM 740 C C . VAL A 1 95 ? -11.531 1.859 13.125 1 98.56 95 VAL A C 1
ATOM 742 O O . VAL A 1 95 ? -12.5 2.357 12.555 1 98.56 95 VAL A O 1
ATOM 745 N N . PHE A 1 96 ? -10.602 1.105 12.523 1 98.19 96 PHE A N 1
ATOM 746 C CA . PHE A 1 96 ? -10.797 0.785 11.109 1 98.19 96 PHE A CA 1
ATOM 747 C C . PHE A 1 96 ? -12.008 -0.122 10.922 1 98.19 96 PHE A C 1
ATOM 749 O O . PHE A 1 96 ? -12.258 -1.007 11.742 1 98.19 96 PHE A O 1
ATOM 756 N N . LYS A 1 97 ? -12.75 0.041 9.789 1 97.5 97 LYS A N 1
ATOM 757 C CA . LYS A 1 97 ? -13.906 -0.799 9.469 1 97.5 97 LYS A CA 1
ATOM 758 C C . LYS A 1 97 ? -13.5 -2.266 9.352 1 97.5 97 LYS A C 1
ATOM 760 O O . LYS A 1 97 ? -14.188 -3.148 9.867 1 97.5 97 LYS A O 1
ATOM 765 N N . THR A 1 98 ? -12.508 -2.51 8.625 1 94.19 98 THR A N 1
ATOM 766 C CA . THR A 1 98 ? -11.852 -3.811 8.5 1 94.19 98 THR A CA 1
ATOM 767 C C . THR A 1 98 ? -10.383 -3.715 8.883 1 94.19 98 THR A C 1
ATOM 769 O O . THR A 1 98 ? -9.633 -2.938 8.289 1 94.19 98 THR A O 1
ATOM 772 N N . PRO A 1 99 ? -9.984 -4.508 9.836 1 96.38 99 PRO A N 1
ATOM 773 C CA . PRO A 1 99 ? -8.57 -4.426 10.242 1 96.38 99 PRO A CA 1
ATOM 774 C C . PRO A 1 99 ? -7.617 -4.789 9.109 1 96.38 99 PRO A C 1
ATOM 776 O O . PRO A 1 99 ? -7.934 -5.648 8.273 1 96.38 99 PRO A O 1
ATOM 779 N N . PHE A 1 100 ? -6.484 -4.094 9.086 1 96.44 100 PHE A N 1
ATOM 780 C CA . PHE A 1 100 ? -5.398 -4.465 8.188 1 96.44 100 PHE A CA 1
ATOM 781 C C . PHE A 1 100 ? -4.664 -5.695 8.703 1 96.44 100 PHE A C 1
ATOM 783 O O . PHE A 1 100 ? -4.91 -6.148 9.82 1 96.44 100 PHE A O 1
ATOM 790 N N . GLU A 1 101 ? -3.812 -6.262 7.926 1 93.06 101 GLU A N 1
ATOM 791 C CA . GLU A 1 101 ? -2.982 -7.379 8.367 1 93.06 101 GLU A CA 1
ATOM 792 C C . GLU A 1 101 ? -1.838 -6.898 9.258 1 93.06 101 GLU A C 1
ATOM 794 O O . GLU A 1 101 ? -1.445 -7.586 10.195 1 93.06 101 GLU A O 1
ATOM 799 N N . GLN A 1 102 ? -1.322 -5.754 8.836 1 95.06 102 GLN A N 1
ATOM 800 C CA . GLN A 1 102 ? -0.301 -5.055 9.602 1 95.06 102 GLN A CA 1
ATOM 801 C C . GLN A 1 102 ? -0.619 -3.566 9.719 1 95.06 102 GLN A C 1
ATOM 803 O O . GLN A 1 102 ? -1.492 -3.059 9.008 1 95.06 102 GLN A O 1
ATOM 808 N N . ALA A 1 103 ? 0.085 -2.908 10.578 1 97.25 103 ALA A N 1
ATOM 809 C CA . ALA A 1 103 ? -0.148 -1.475 10.727 1 97.25 103 ALA A CA 1
ATOM 810 C C . ALA A 1 103 ? -0.05 -0.76 9.383 1 97.25 103 ALA A C 1
ATOM 812 O O . ALA A 1 103 ? 0.935 -0.921 8.656 1 97.25 103 ALA A O 1
ATOM 813 N N . PRO A 1 104 ? -0.993 0.04 9.016 1 97.62 104 PRO A N 1
ATOM 814 C CA . PRO A 1 104 ? -1.009 0.722 7.719 1 97.62 104 PRO A CA 1
ATOM 815 C C . PRO A 1 104 ? -0.133 1.974 7.699 1 97.62 104 PRO A C 1
ATOM 817 O O . PRO A 1 104 ? 0.331 2.422 8.75 1 97.62 104 PRO A O 1
ATOM 820 N N . THR A 1 105 ? 0.092 2.436 6.492 1 97.44 105 THR A N 1
ATOM 821 C CA . THR A 1 105 ? 0.641 3.77 6.273 1 97.44 105 THR A CA 1
ATOM 822 C C . THR A 1 105 ? -0.438 4.832 6.449 1 97.44 105 THR A C 1
ATOM 824 O O . THR A 1 105 ? -1.575 4.652 6.012 1 97.44 105 THR A O 1
ATOM 827 N N . LEU A 1 106 ? -0.026 5.938 7.121 1 98.19 106 LEU A N 1
ATOM 828 C CA . LEU A 1 106 ? -1.028 6.941 7.465 1 98.19 106 LEU A CA 1
ATOM 829 C C . LEU A 1 106 ? -0.61 8.32 6.969 1 98.19 106 LEU A C 1
ATOM 831 O O . LEU A 1 106 ? 0.566 8.68 7.047 1 98.19 106 LEU A O 1
ATOM 835 N N . THR A 1 107 ? -1.558 9.078 6.477 1 98.19 107 THR A N 1
ATOM 836 C CA . THR A 1 107 ? -1.422 10.508 6.223 1 98.19 107 THR A CA 1
ATOM 837 C C . THR A 1 107 ? -2.627 11.266 6.77 1 98.19 107 THR A C 1
ATOM 839 O O . THR A 1 107 ? -3.713 10.703 6.91 1 98.19 107 THR A O 1
ATOM 842 N N . TYR A 1 108 ? -2.369 12.531 7.113 1 98.44 108 TYR A N 1
ATOM 843 C CA . TYR A 1 108 ? -3.432 13.359 7.68 1 98.44 108 TYR A CA 1
ATOM 844 C C . TYR A 1 108 ? -3.113 14.844 7.516 1 98.44 108 TYR A C 1
ATOM 846 O O . TYR A 1 108 ? -1.962 15.211 7.273 1 98.44 108 TYR A O 1
ATOM 854 N N . GLY A 1 109 ? -4.164 15.586 7.637 1 98.25 109 GLY A N 1
ATOM 855 C CA . GLY A 1 109 ? -3.994 17.016 7.473 1 98.25 109 GLY A CA 1
ATOM 856 C C . GLY A 1 109 ? -5.215 17.812 7.891 1 98.25 109 GLY A C 1
ATOM 857 O O . GLY A 1 109 ? -6.348 17.359 7.742 1 98.25 109 GLY A O 1
ATOM 858 N N . LEU A 1 110 ? -4.945 19 8.289 1 97.44 110 LEU A N 1
ATOM 859 C CA . LEU A 1 110 ? -6.012 19.938 8.633 1 97.44 110 LEU A CA 1
ATOM 860 C C . LEU A 1 110 ? -6.773 20.391 7.391 1 97.44 110 LEU A C 1
ATOM 862 O O . LEU A 1 110 ? -6.168 20.641 6.348 1 97.44 110 LEU A O 1
ATOM 866 N N . TYR A 1 111 ? -8.148 20.438 7.562 1 95.88 111 TYR A N 1
ATOM 867 C CA . TYR A 1 111 ? -8.867 20.984 6.426 1 95.88 111 TYR A CA 1
ATOM 868 C C . TYR A 1 111 ? -9.859 22.047 6.875 1 95.88 111 TYR A C 1
ATOM 870 O O . TYR A 1 111 ? -10.539 22.672 6.047 1 95.88 111 TYR A O 1
ATOM 878 N N . LEU A 1 112 ? -9.922 22.328 8.133 1 96 112 LEU A N 1
ATOM 879 C CA . LEU A 1 112 ? -10.672 23.438 8.703 1 96 112 LEU A CA 1
ATOM 880 C C . LEU A 1 112 ? -9.961 24.016 9.922 1 96 112 LEU A C 1
ATOM 882 O O . LEU A 1 112 ? -9.477 23.266 10.773 1 96 112 LEU A O 1
ATOM 886 N N . LEU A 1 113 ? -9.953 25.375 9.961 1 96.56 113 LEU A N 1
ATOM 887 C CA . LEU A 1 113 ? -9.508 26.109 11.141 1 96.56 113 LEU A CA 1
ATOM 888 C C . LEU A 1 113 ? -10.414 27.297 11.422 1 96.56 113 LEU A C 1
ATOM 890 O O . LEU A 1 113 ? -10.711 28.094 10.516 1 96.56 113 LEU A O 1
ATOM 894 N N . ASP A 1 114 ? -10.867 27.312 12.586 1 97 114 ASP A N 1
ATOM 895 C CA . ASP A 1 114 ? -11.586 28.453 13.141 1 97 114 ASP A CA 1
ATOM 896 C C . ASP A 1 114 ? -10.906 28.953 14.422 1 97 114 ASP A C 1
ATOM 898 O O . ASP A 1 114 ? -10.945 28.281 15.453 1 97 114 ASP A O 1
ATOM 902 N N . THR A 1 115 ? -10.328 30.078 14.352 1 96.12 115 THR A N 1
ATOM 903 C CA . THR A 1 115 ? -9.484 30.516 15.453 1 96.12 115 THR A CA 1
ATOM 904 C C . THR A 1 115 ? -9.773 31.984 15.797 1 96.12 115 THR A C 1
ATOM 906 O O . THR A 1 115 ? -10.375 32.719 15 1 96.12 115 THR A O 1
ATOM 909 N N . TYR A 1 116 ? -9.445 32.406 16.938 1 95.5 116 TYR A N 1
ATOM 910 C CA . TYR A 1 116 ? -9.586 33.781 17.406 1 95.5 116 TYR A CA 1
ATOM 911 C C . TYR A 1 116 ? -8.438 34.625 16.906 1 95.5 116 TYR A C 1
ATOM 913 O O . TYR A 1 116 ? -7.27 34.281 17.031 1 95.5 116 TYR A O 1
ATOM 921 N N . LYS A 1 117 ? -8.688 35.781 16.438 1 93.56 117 LYS A N 1
ATOM 922 C CA . LYS A 1 117 ? -7.691 36.656 15.805 1 93.56 117 LYS A CA 1
ATOM 923 C C . LYS A 1 117 ? -6.777 37.281 16.859 1 93.56 117 LYS A C 1
ATOM 925 O O . LYS A 1 117 ? -5.68 37.719 16.531 1 93.56 117 LYS A O 1
ATOM 930 N N . GLY A 1 118 ? -7.18 37.375 18.062 1 95.56 118 GLY A N 1
ATOM 931 C CA . GLY A 1 118 ? -6.453 38.094 19.094 1 95.56 118 GLY A CA 1
ATOM 932 C C . GLY A 1 118 ? -5.301 37.312 19.688 1 95.56 118 GLY A C 1
ATOM 933 O O . GLY A 1 118 ? -4.48 37.844 20.422 1 95.56 118 GLY A O 1
ATOM 934 N N . ASP A 1 119 ? -5.191 36.062 19.328 1 96.19 119 ASP A N 1
ATOM 935 C CA . ASP A 1 119 ? -4.137 35.188 19.844 1 96.19 119 ASP A CA 1
ATOM 936 C C . ASP A 1 119 ? -3.316 34.594 18.703 1 96.19 119 ASP A C 1
ATOM 938 O O . ASP A 1 119 ? -3.785 34.5 17.562 1 96.19 119 ASP A O 1
ATOM 942 N N . ASN A 1 120 ? -2.1 34.25 19.094 1 97.19 120 ASN A N 1
ATOM 943 C CA . ASN A 1 120 ? -1.387 33.406 18.141 1 97.19 120 ASN A CA 1
ATOM 944 C C . ASN A 1 120 ? -2.164 32.125 17.828 1 97.19 120 ASN A C 1
ATOM 946 O O . ASN A 1 120 ? -2.752 31.516 18.719 1 97.19 120 ASN A O 1
ATOM 950 N N . LEU A 1 121 ? -2.232 31.812 16.531 1 96.94 121 LEU A N 1
ATOM 951 C CA . LEU A 1 121 ? -2.795 30.516 16.156 1 96.94 121 LEU A CA 1
ATOM 952 C C . LEU A 1 121 ? -1.803 29.391 16.438 1 96.94 121 LEU A C 1
ATOM 954 O O . LEU A 1 121 ? -0.691 29.391 15.906 1 96.94 121 LEU A O 1
ATOM 958 N N . ARG A 1 122 ? -2.195 28.484 17.312 1 98 122 ARG A N 1
ATOM 959 C CA . ARG A 1 122 ? -1.396 27.312 17.641 1 98 122 ARG A CA 1
ATOM 960 C C . ARG A 1 122 ? -2.254 26.047 17.656 1 98 122 ARG A C 1
ATOM 962 O O . ARG A 1 122 ? -3.059 25.844 18.562 1 98 122 ARG A O 1
ATOM 969 N N . ILE A 1 123 ? -2.074 25.266 16.656 1 97.94 123 ILE A N 1
ATOM 970 C CA . ILE A 1 123 ? -2.846 24.047 16.531 1 97.94 123 ILE A CA 1
ATOM 971 C C . ILE A 1 123 ? -1.936 22.906 16.047 1 97.94 123 ILE A C 1
ATOM 973 O O . ILE A 1 123 ? -1.036 23.125 15.234 1 97.94 123 ILE A O 1
ATOM 977 N N . ARG A 1 124 ? -2.195 21.734 16.609 1 98.44 124 ARG A N 1
ATOM 978 C CA . ARG A 1 124 ? -1.41 20.562 16.219 1 98.44 124 ARG A CA 1
ATOM 979 C C . ARG A 1 124 ? -2.262 19.297 16.234 1 98.44 124 ARG A C 1
ATOM 981 O O . ARG A 1 124 ? -3.131 19.156 17.109 1 98.44 124 ARG A O 1
ATOM 988 N N . THR A 1 125 ? -1.976 18.469 15.281 1 98.56 125 THR A N 1
ATOM 989 C CA . THR A 1 125 ? -2.533 17.125 15.266 1 98.56 125 THR A CA 1
ATOM 990 C C . THR A 1 125 ? -1.459 16.094 15.586 1 98.56 125 THR A C 1
ATOM 992 O O . THR A 1 125 ? -0.387 16.078 14.977 1 98.56 125 THR A O 1
ATOM 995 N N . ASP A 1 126 ? -1.788 15.219 16.531 1 98.31 126 ASP A N 1
ATOM 996 C CA . ASP A 1 126 ? -0.912 14.102 16.859 1 98.31 126 ASP A CA 1
ATOM 997 C C . ASP A 1 126 ? -1.601 12.766 16.594 1 98.31 126 ASP A C 1
ATOM 999 O O . ASP A 1 126 ? -2.795 12.609 16.859 1 98.31 126 ASP A O 1
ATOM 1003 N N . VAL A 1 127 ? -0.787 11.852 16.094 1 98.25 127 VAL A N 1
ATOM 1004 C CA . VAL A 1 127 ? -1.26 10.484 15.914 1 98.25 127 VAL A CA 1
ATOM 1005 C C . VAL A 1 127 ? -0.389 9.516 16.719 1 98.25 127 VAL A C 1
ATOM 1007 O O . VAL A 1 127 ? 0.837 9.648 16.734 1 98.25 127 VAL A O 1
ATOM 1010 N N . SER A 1 128 ? -1.088 8.594 17.406 1 98 128 SER A N 1
ATOM 1011 C CA . SER A 1 128 ? -0.362 7.613 18.203 1 98 128 SER A CA 1
ATOM 1012 C C . SER A 1 128 ? -1.069 6.262 18.188 1 98 128 SER A C 1
ATOM 1014 O O . SER A 1 128 ? -2.207 6.152 17.734 1 98 128 SER A O 1
ATOM 1016 N N . ASN A 1 129 ? -0.319 5.203 18.562 1 97.94 129 ASN A N 1
ATOM 1017 C CA . ASN A 1 129 ? -0.85 3.852 18.719 1 97.94 129 ASN A CA 1
ATOM 1018 C C . ASN A 1 129 ? -1.428 3.326 17.406 1 97.94 129 ASN A C 1
ATOM 1020 O O . ASN A 1 129 ? -2.559 2.84 17.375 1 97.94 129 ASN A O 1
ATOM 1024 N N . VAL A 1 130 ? -0.689 3.49 16.391 1 98.19 130 VAL A N 1
ATOM 1025 C CA . VAL A 1 130 ? -1.121 2.979 15.086 1 98.19 130 VAL A CA 1
ATOM 1026 C C . VAL A 1 130 ? -0.928 1.464 15.039 1 98.19 130 VAL A C 1
ATOM 1028 O O . VAL A 1 130 ? 0.204 0.975 15.07 1 98.19 130 VAL A O 1
ATOM 1031 N N . THR A 1 131 ? -2.012 0.727 14.945 1 98.25 131 THR A N 1
ATOM 1032 C CA . THR A 1 131 ? -2.027 -0.729 14.844 1 98.25 131 THR A CA 1
ATOM 1033 C C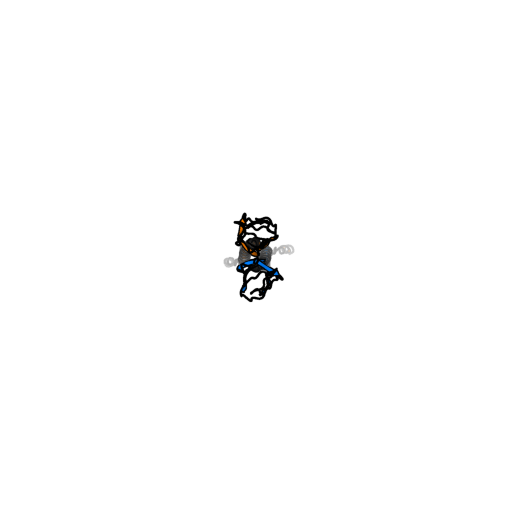 . THR A 1 131 ? -2.844 -1.18 13.633 1 98.25 131 THR A C 1
ATOM 1035 O O . THR A 1 131 ? -3.352 -0.35 12.875 1 98.25 131 THR A O 1
ATOM 1038 N N . ASN A 1 132 ? -3 -2.445 13.539 1 97.75 132 ASN A N 1
ATOM 1039 C CA . ASN A 1 132 ? -3.797 -2.977 12.438 1 97.75 132 ASN A CA 1
ATOM 1040 C C . ASN A 1 132 ? -5.281 -2.693 12.641 1 97.75 132 ASN A C 1
ATOM 1042 O O . ASN A 1 132 ? -6.07 -2.795 11.695 1 97.75 132 ASN A O 1
ATOM 1046 N N . ALA A 1 133 ? -5.645 -2.275 13.789 1 98.31 133 ALA A N 1
ATOM 1047 C CA . ALA A 1 133 ? -7.066 -2.145 14.102 1 98.31 133 ALA A CA 1
ATOM 1048 C C . ALA A 1 133 ? -7.488 -0.679 14.133 1 98.31 133 ALA A C 1
ATOM 1050 O O . ALA A 1 133 ? -8.68 -0.367 14.047 1 98.31 133 ALA A O 1
ATOM 1051 N N . GLY A 1 134 ? -6.5 0.204 14.359 1 98.5 134 GLY A N 1
ATOM 1052 C CA . GLY A 1 134 ? -6.855 1.609 14.469 1 98.5 134 GLY A CA 1
ATOM 1053 C C . GLY A 1 134 ? -5.707 2.48 14.938 1 98.5 134 GLY A C 1
ATOM 1054 O O . GLY A 1 134 ? -4.543 2.09 14.836 1 98.5 134 GLY A O 1
ATOM 1055 N N . PHE A 1 135 ? -6.035 3.695 15.391 1 98.75 135 PHE A N 1
ATOM 1056 C CA . PHE A 1 135 ? -5.051 4.641 15.906 1 98.75 135 PHE A CA 1
ATOM 1057 C C . PHE A 1 135 ? -5.73 5.727 16.734 1 98.75 135 PHE A C 1
ATOM 1059 O O . PHE A 1 135 ? -6.957 5.844 16.734 1 98.75 135 PHE A O 1
ATOM 1066 N N . ALA A 1 136 ? -4.949 6.422 17.438 1 98.81 136 ALA A N 1
ATOM 1067 C CA . ALA A 1 136 ? -5.441 7.559 18.203 1 98.81 136 ALA A CA 1
ATOM 1068 C C . ALA A 1 136 ? -5.02 8.883 17.562 1 98.81 136 ALA A C 1
ATOM 1070 O O . ALA A 1 136 ? -3.885 9.016 17.109 1 98.81 136 ALA A O 1
ATOM 1071 N N . MET A 1 137 ? -5.965 9.828 17.594 1 98.69 137 MET A N 1
ATOM 1072 C CA . MET A 1 137 ? -5.676 11.164 17.094 1 98.69 137 MET A CA 1
ATOM 1073 C C . MET A 1 137 ? -6.031 12.227 18.125 1 98.69 137 MET A C 1
ATOM 1075 O O . MET A 1 137 ? -7.09 12.164 18.75 1 98.69 137 MET A O 1
ATOM 1079 N N . LYS A 1 138 ? -5.16 13.148 18.234 1 98.62 138 LYS A N 1
ATOM 1080 C CA . LYS A 1 138 ? -5.312 14.242 19.188 1 98.62 138 LYS A CA 1
ATOM 1081 C C . LYS A 1 138 ? -5.137 15.602 18.5 1 98.62 138 LYS A C 1
ATOM 1083 O O . LYS A 1 138 ? -4.098 15.859 17.891 1 98.62 138 LYS A O 1
ATOM 1088 N N . LEU A 1 139 ? -6.152 16.469 18.547 1 98.31 139 LEU A N 1
ATOM 1089 C CA . LEU A 1 139 ? -6.055 17.875 18.156 1 98.31 139 LEU A CA 1
ATOM 1090 C C . LEU A 1 139 ? -5.891 18.781 19.375 1 98.31 139 LEU A C 1
ATOM 1092 O O . LEU A 1 139 ? -6.723 18.75 20.281 1 98.31 139 LEU A O 1
ATOM 1096 N N . SER A 1 140 ? -4.852 19.531 19.297 1 98.19 140 SER A N 1
ATOM 1097 C CA . SER A 1 140 ? -4.562 20.297 20.5 1 98.19 140 SER A CA 1
ATOM 1098 C C . SER A 1 140 ? -4.094 21.703 20.156 1 98.19 140 SER A C 1
ATOM 1100 O O . SER A 1 140 ? -3.551 21.938 19.078 1 98.19 140 SER A O 1
ATOM 1102 N N . ASN A 1 141 ? -4.398 22.578 21.062 1 97.62 141 ASN A N 1
ATOM 1103 C CA . ASN A 1 141 ? -3.805 23.922 21.078 1 97.62 141 ASN A CA 1
ATOM 1104 C C . ASN A 1 141 ? -2.873 24.094 22.266 1 97.62 141 ASN A C 1
ATOM 1106 O O . ASN A 1 141 ? -2.826 23.25 23.156 1 97.62 141 ASN A O 1
ATOM 1110 N N . TRP A 1 142 ? -2.1 25.062 22.266 1 97.44 142 TRP A N 1
ATOM 1111 C CA . TRP A 1 142 ? -1.217 25.297 23.406 1 97.44 142 TRP A CA 1
ATOM 1112 C C . TRP A 1 142 ? -0.971 26.781 23.625 1 97.44 142 TRP A C 1
ATOM 1114 O O . TRP A 1 142 ? -1.347 27.609 22.781 1 97.44 142 TRP A O 1
ATOM 1124 N N . ASP A 1 143 ? -0.471 27.141 24.812 1 96.88 143 ASP A N 1
ATOM 1125 C CA . ASP A 1 143 ? -0.016 28.469 25.219 1 96.88 143 ASP A CA 1
ATOM 1126 C C . ASP A 1 143 ? -1.133 29.5 25.078 1 96.88 143 ASP A C 1
ATOM 1128 O O . ASP A 1 143 ? -0.921 30.578 24.531 1 96.88 143 ASP A O 1
ATOM 1132 N N . GLY A 1 144 ? -2.377 29.125 25.406 1 94.5 144 GLY A N 1
ATOM 1133 C CA . GLY A 1 144 ? -3.498 30.047 25.531 1 94.5 144 GLY A CA 1
ATOM 1134 C C . GLY A 1 144 ? -4.156 30.359 24.203 1 94.5 144 GLY A C 1
ATOM 1135 O O . GLY A 1 144 ? -5.039 31.219 24.141 1 94.5 144 GLY A O 1
ATOM 1136 N N . SER A 1 145 ? -3.734 29.766 23.156 1 96.69 145 SER A N 1
ATOM 1137 C CA . SER A 1 145 ? -4.371 29.984 21.859 1 96.69 145 SER A CA 1
ATOM 1138 C C . SER A 1 145 ? -5.84 29.594 21.891 1 96.69 145 SER A C 1
ATOM 1140 O O . SER A 1 145 ? -6.18 28.5 22.359 1 96.69 145 SER A O 1
ATOM 1142 N N . ARG A 1 146 ? -6.766 30.5 21.469 1 95.94 146 ARG A N 1
ATOM 1143 C CA . ARG A 1 146 ? -8.188 30.188 21.406 1 95.94 146 ARG A CA 1
ATOM 1144 C C . ARG A 1 146 ? -8.578 29.688 20.016 1 95.94 146 ARG A C 1
ATOM 1146 O O . ARG A 1 146 ? -8.531 30.453 19.047 1 95.94 146 ARG A O 1
ATOM 1153 N N . VAL A 1 147 ? -8.875 28.422 19.938 1 96.69 147 VAL A N 1
ATOM 1154 C CA . VAL A 1 147 ? -9.312 27.719 18.719 1 96.69 147 VAL A CA 1
ATOM 1155 C C . VAL A 1 147 ? -10.766 27.281 18.875 1 96.69 147 VAL A C 1
ATOM 1157 O O . VAL A 1 147 ? -11.117 26.641 19.875 1 96.69 147 VAL A O 1
ATOM 1160 N N . TYR A 1 148 ? -11.547 27.609 17.906 1 97.44 148 TYR A N 1
ATOM 1161 C CA . TYR A 1 148 ? -12.961 27.281 17.984 1 97.44 148 TYR A CA 1
ATOM 1162 C C . TYR A 1 148 ? -13.273 26 17.203 1 97.44 148 TYR A C 1
ATOM 1164 O O . TYR A 1 148 ? -14.328 25.391 17.391 1 97.44 148 TYR A O 1
ATOM 1172 N N . GLY A 1 149 ? -12.352 25.656 16.328 1 97.5 149 GLY A N 1
ATOM 1173 C CA . GLY A 1 149 ? -12.586 24.453 15.539 1 97.5 149 GLY A CA 1
ATOM 1174 C C . GLY A 1 149 ? -11.375 24.016 14.742 1 97.5 149 GLY A C 1
ATOM 1175 O O . GLY A 1 149 ? -10.625 24.844 14.234 1 97.5 149 GLY A O 1
ATOM 1176 N N . ALA A 1 150 ? -11.227 22.75 14.641 1 97.56 150 ALA A N 1
ATOM 1177 C CA . ALA A 1 150 ? -10.234 22.109 13.781 1 97.56 150 ALA A CA 1
ATOM 1178 C C . ALA A 1 150 ? -10.734 20.766 13.281 1 97.56 150 ALA A C 1
ATOM 1180 O O . ALA A 1 150 ? -11.289 19.969 14.055 1 97.56 150 ALA A O 1
ATOM 1181 N N . TYR A 1 151 ? -10.609 20.594 11.953 1 97.81 151 TYR A N 1
ATOM 1182 C CA . TYR A 1 151 ? -10.922 19.297 11.359 1 97.81 151 TYR A CA 1
ATOM 1183 C C . TYR A 1 151 ? -9.695 18.703 10.68 1 97.81 151 TYR A C 1
ATOM 1185 O O . TYR A 1 151 ? -8.906 19.422 10.062 1 97.81 151 TYR A O 1
ATOM 1193 N N . ASN A 1 152 ? -9.539 17.422 10.867 1 98.44 152 ASN A N 1
ATOM 1194 C CA . ASN A 1 152 ? -8.484 16.656 10.188 1 98.44 152 ASN A CA 1
ATOM 1195 C C . ASN A 1 152 ? -9.062 15.523 9.359 1 98.44 152 ASN A C 1
ATOM 1197 O O . ASN A 1 152 ? -9.992 14.836 9.797 1 98.44 152 ASN A O 1
ATOM 1201 N N . SER A 1 153 ? -8.539 15.414 8.164 1 98.44 153 SER A N 1
ATOM 1202 C CA . SER A 1 153 ? -8.781 14.195 7.395 1 98.44 153 SER A CA 1
ATOM 1203 C C . SER A 1 153 ? -7.605 13.227 7.516 1 98.44 153 SER A C 1
ATOM 1205 O O . SER A 1 153 ? -6.48 13.641 7.809 1 98.44 153 SER A O 1
ATOM 1207 N N . TRP A 1 154 ? -7.945 11.977 7.359 1 98.5 154 TRP A N 1
ATOM 1208 C CA . TRP A 1 154 ? -6.895 10.961 7.383 1 98.5 154 TRP A CA 1
ATOM 1209 C C . TRP A 1 154 ? -7.16 9.883 6.344 1 98.5 154 TRP A C 1
ATOM 1211 O O . TRP A 1 154 ? -8.297 9.688 5.914 1 98.5 154 TRP A O 1
ATOM 1221 N N . MET A 1 155 ? -6.059 9.203 5.949 1 98.44 155 MET A N 1
ATOM 1222 C CA . MET A 1 155 ? -6.09 8.031 5.078 1 98.44 155 MET A CA 1
ATOM 1223 C C . MET A 1 155 ? -5.078 6.984 5.543 1 98.44 155 MET A C 1
ATOM 1225 O O . MET A 1 155 ? -3.943 7.32 5.883 1 98.44 155 MET A O 1
ATOM 1229 N N . ALA A 1 156 ? -5.57 5.816 5.605 1 98.38 156 ALA A N 1
ATOM 1230 C CA . ALA A 1 156 ? -4.734 4.664 5.934 1 98.38 156 ALA A CA 1
ATOM 1231 C C . ALA A 1 156 ? -4.699 3.666 4.781 1 98.38 156 ALA A C 1
ATOM 1233 O O . ALA A 1 156 ? -5.742 3.314 4.223 1 98.38 156 ALA A O 1
ATOM 1234 N N . CYS A 1 157 ? -3.531 3.246 4.402 1 97.56 157 CYS A N 1
ATOM 1235 C CA . CYS A 1 157 ? -3.4 2.291 3.305 1 97.56 157 CYS A CA 1
ATOM 1236 C C . CYS A 1 157 ? -2.428 1.175 3.668 1 97.56 157 CYS A C 1
ATOM 1238 O O . CYS A 1 157 ? -1.387 1.426 4.277 1 97.56 157 CYS A O 1
ATOM 1240 N N . GLY A 1 158 ? -2.783 0.013 3.322 1 95 158 GLY A N 1
ATOM 1241 C CA . GLY A 1 158 ? -1.953 -1.149 3.598 1 95 158 GLY A CA 1
ATOM 1242 C C . GLY A 1 158 ? -2.602 -2.457 3.182 1 95 158 GLY A C 1
ATOM 1243 O O . GLY A 1 158 ? -3.545 -2.463 2.389 1 95 158 GLY A O 1
ATOM 1244 N N . ILE A 1 159 ? -2.031 -3.551 3.633 1 90.88 159 ILE A N 1
ATOM 1245 C CA . ILE A 1 159 ? -2.549 -4.887 3.365 1 90.88 159 ILE A CA 1
ATOM 1246 C C . ILE A 1 159 ? -3.352 -5.383 4.566 1 90.88 159 ILE A C 1
ATOM 1248 O O . ILE A 1 159 ? -3.051 -5.027 5.711 1 90.88 159 ILE A O 1
ATOM 1252 N N . MET B 1 1 ? 17.203 -119.75 -46.562 1 25.23 1 MET B N 1
ATOM 1253 C CA . MET B 1 1 ? 16.359 -119.25 -45.469 1 25.23 1 MET B CA 1
ATOM 1254 C C . MET B 1 1 ? 16.969 -118.062 -44.781 1 25.23 1 MET B C 1
ATOM 1256 O O . MET B 1 1 ? 16.25 -117.188 -44.219 1 25.23 1 MET B O 1
ATOM 1260 N N . GLU B 1 2 ? 18.297 -117.875 -44.844 1 28.05 2 GLU B N 1
ATOM 1261 C CA . GLU B 1 2 ? 18.906 -117 -43.906 1 28.05 2 GLU B CA 1
ATOM 1262 C C . GLU B 1 2 ? 18.891 -115.562 -44.406 1 28.05 2 GLU B C 1
ATOM 1264 O O . GLU B 1 2 ? 19 -114.562 -43.625 1 28.05 2 GLU B O 1
ATOM 1269 N N . LEU B 1 3 ? 19.031 -115.312 -45.688 1 28.45 3 LEU B N 1
ATOM 1270 C CA . LEU B 1 3 ? 19.469 -114.062 -46.219 1 28.45 3 LEU B CA 1
ATOM 1271 C C . LEU B 1 3 ? 18.359 -113 -46.125 1 28.45 3 LEU B C 1
ATOM 1273 O O . LEU B 1 3 ? 18.625 -111.812 -46.188 1 28.45 3 LEU B O 1
ATOM 1277 N N . LEU B 1 4 ? 17.109 -113.438 -46.25 1 31.88 4 LEU B N 1
ATOM 1278 C CA . LEU B 1 4 ? 16.062 -112.438 -46.5 1 31.88 4 LEU B CA 1
ATOM 1279 C C . LEU B 1 4 ? 15.758 -111.625 -45.25 1 31.88 4 LEU B C 1
ATOM 1281 O O . LEU B 1 4 ? 14.758 -110.938 -45.188 1 31.88 4 LEU B O 1
ATOM 1285 N N . ARG B 1 5 ? 16.516 -111.938 -44.156 1 33 5 ARG B N 1
ATOM 1286 C CA . ARG B 1 5 ? 16.109 -111.375 -42.906 1 33 5 ARG B CA 1
ATOM 1287 C C . ARG B 1 5 ? 16.453 -109.875 -42.875 1 33 5 ARG B C 1
ATOM 1289 O O . ARG B 1 5 ? 16.109 -109.125 -41.938 1 33 5 ARG B O 1
ATOM 1296 N N . GLY B 1 6 ? 17.375 -109.5 -43.844 1 28.58 6 GLY B N 1
ATOM 1297 C CA . GLY B 1 6 ? 17.969 -108.188 -43.5 1 28.58 6 GLY B CA 1
ATOM 1298 C C . GLY B 1 6 ? 17.031 -107 -43.75 1 28.58 6 GLY B C 1
ATOM 1299 O O . GLY B 1 6 ? 17.281 -105.938 -43.281 1 28.58 6 GLY B O 1
ATOM 1300 N N . ILE B 1 7 ? 16.234 -107.062 -44.844 1 30.78 7 ILE B N 1
ATOM 1301 C CA . ILE B 1 7 ? 15.797 -105.812 -45.469 1 30.78 7 ILE B CA 1
ATOM 1302 C C . ILE B 1 7 ? 14.727 -105.188 -44.594 1 30.78 7 ILE B C 1
ATOM 1304 O O . ILE B 1 7 ? 14.086 -104.188 -45 1 30.78 7 ILE B O 1
ATOM 1308 N N . LEU B 1 8 ? 14.25 -105.812 -43.5 1 30.5 8 LEU B N 1
ATOM 1309 C CA . LEU B 1 8 ? 13.062 -105.25 -42.906 1 30.5 8 LEU B CA 1
ATOM 1310 C C . LEU B 1 8 ? 13.391 -103.875 -42.281 1 30.5 8 LEU B C 1
ATOM 1312 O O . LEU B 1 8 ? 12.523 -103.25 -41.719 1 30.5 8 LEU B O 1
ATOM 1316 N N . LEU B 1 9 ? 14.758 -103.688 -41.906 1 30.97 9 LEU B N 1
ATOM 1317 C CA . LEU B 1 9 ? 14.82 -102.812 -40.781 1 30.97 9 LEU B CA 1
ATOM 1318 C C . LEU B 1 9 ? 14.312 -101.375 -41.156 1 30.97 9 LEU B C 1
ATOM 1320 O O . LEU B 1 9 ? 13.648 -100.75 -40.375 1 30.97 9 LEU B O 1
ATOM 1324 N N . PHE B 1 10 ? 15.07 -100.75 -42.125 1 34.88 10 PHE B N 1
ATOM 1325 C CA . PHE B 1 10 ? 15.203 -99.312 -41.906 1 34.88 10 PHE B CA 1
ATOM 1326 C C . PHE B 1 10 ? 13.945 -98.562 -42.375 1 34.88 10 PHE B C 1
ATOM 1328 O O . PHE B 1 10 ? 13.82 -98.188 -43.562 1 34.88 10 PHE B O 1
ATOM 1335 N N . THR B 1 11 ? 12.75 -99.125 -42.344 1 36.16 11 THR B N 1
ATOM 1336 C CA . THR B 1 11 ? 11.703 -98.125 -42.594 1 36.16 11 THR B CA 1
ATOM 1337 C C . THR B 1 11 ? 11.953 -96.875 -41.781 1 36.16 11 THR B C 1
ATOM 1339 O O . THR B 1 11 ? 12.023 -96.875 -40.562 1 36.16 11 THR B O 1
ATOM 1342 N N . SER B 1 12 ? 12.953 -95.938 -42.188 1 33.81 12 SER B N 1
ATOM 1343 C CA . SER B 1 12 ? 13.141 -94.5 -41.812 1 33.81 12 SER B CA 1
ATOM 1344 C C . SER B 1 12 ? 11.82 -93.875 -41.438 1 33.81 12 SER B C 1
ATOM 1346 O O . SER B 1 12 ? 10.898 -93.812 -42.281 1 33.81 12 SER B O 1
ATOM 1348 N N . VAL B 1 13 ? 11.25 -94.125 -40.281 1 34.84 13 VAL B N 1
ATOM 1349 C CA . VAL B 1 13 ? 10.242 -93.25 -39.656 1 34.84 13 VAL B CA 1
ATOM 1350 C C . VAL B 1 13 ? 10.594 -91.812 -39.906 1 34.84 13 VAL B C 1
ATOM 1352 O O . VAL B 1 13 ? 11.547 -91.25 -39.344 1 34.84 13 VAL B O 1
ATOM 1355 N N . LEU B 1 14 ? 10.688 -91.25 -41.156 1 34.09 14 LEU B N 1
ATOM 1356 C CA . LEU B 1 14 ? 10.539 -89.812 -41.375 1 34.09 14 LEU B CA 1
ATOM 1357 C C . LEU B 1 14 ? 9.5 -89.25 -40.438 1 34.09 14 LEU B C 1
ATOM 1359 O O . LEU B 1 14 ? 8.297 -89.438 -40.656 1 34.09 14 LEU B O 1
ATOM 1363 N N . VAL B 1 15 ? 9.562 -89.5 -39.188 1 35.72 15 VAL B N 1
ATOM 1364 C CA . VAL B 1 15 ? 8.852 -88.625 -38.25 1 35.72 15 VAL B CA 1
ATOM 1365 C C . VAL B 1 15 ? 9.023 -87.125 -38.688 1 35.72 15 VAL B C 1
ATOM 1367 O O . VAL B 1 15 ? 10.141 -86.625 -38.75 1 35.72 15 VAL B O 1
ATOM 1370 N N . ILE B 1 16 ? 8.305 -86.562 -39.625 1 37.75 16 ILE B N 1
ATOM 1371 C CA . ILE B 1 16 ? 8.031 -85.188 -39.875 1 37.75 16 ILE B CA 1
ATOM 1372 C C . ILE B 1 16 ? 8.078 -84.438 -38.562 1 37.75 16 ILE B C 1
ATOM 1374 O O . ILE B 1 16 ? 7.238 -84.625 -37.688 1 37.75 16 ILE B O 1
ATOM 1378 N N . ALA B 1 17 ? 9.141 -84.312 -37.875 1 39.94 17 ALA B N 1
ATOM 1379 C CA . ALA B 1 17 ? 9.273 -83.25 -36.906 1 39.94 17 ALA B CA 1
ATOM 1380 C C . ALA B 1 17 ? 8.453 -82 -37.312 1 39.94 17 ALA B C 1
ATOM 1382 O O . ALA B 1 17 ? 8.773 -81.312 -38.281 1 39.94 17 ALA B O 1
ATOM 1383 N N . ALA B 1 18 ? 7.137 -82.062 -37.406 1 43.38 18 ALA B N 1
ATOM 1384 C CA . ALA B 1 18 ? 6.285 -80.875 -37.469 1 43.38 18 ALA B CA 1
ATOM 1385 C C . ALA B 1 18 ? 6.93 -79.75 -36.719 1 43.38 18 ALA B C 1
ATOM 1387 O O . ALA B 1 18 ? 7.062 -79.75 -35.5 1 43.38 18 ALA B O 1
ATOM 1388 N N . GLN B 1 19 ? 8.133 -79.25 -37 1 45.56 19 GLN B N 1
ATOM 1389 C CA . GLN B 1 19 ? 8.695 -78 -36.562 1 45.56 19 GLN B CA 1
ATOM 1390 C C . GLN B 1 19 ? 7.598 -77 -36.25 1 45.56 19 GLN B C 1
ATOM 1392 O O . GLN B 1 19 ? 6.723 -76.75 -37.062 1 45.56 19 GLN B O 1
ATOM 1397 N N . ASN B 1 20 ? 7.051 -77 -35.031 1 51.06 20 ASN B N 1
ATOM 1398 C CA . ASN B 1 20 ? 6.125 -76.062 -34.406 1 51.06 20 ASN B CA 1
ATOM 1399 C C . ASN B 1 20 ? 6.23 -74.688 -35.031 1 51.06 20 ASN B C 1
ATOM 1401 O O . ASN B 1 20 ? 6.812 -73.75 -34.438 1 51.06 20 ASN B O 1
ATOM 1405 N N . THR B 1 21 ? 6.641 -74.625 -36.281 1 60.03 21 THR B N 1
ATOM 1406 C CA . THR B 1 21 ? 6.832 -73.312 -36.938 1 60.03 21 THR B CA 1
ATOM 1407 C C . THR B 1 21 ? 5.508 -72.75 -37.469 1 60.03 21 THR B C 1
ATOM 1409 O O . THR B 1 21 ? 4.602 -73.562 -37.781 1 60.03 21 THR B O 1
ATOM 1412 N N . CYS B 1 22 ? 5.039 -71.75 -37 1 65.06 22 CYS B N 1
ATOM 1413 C CA . CYS B 1 22 ? 3.91 -71 -37.5 1 65.06 22 CYS B CA 1
ATOM 1414 C C . CYS B 1 22 ? 4.238 -70.375 -38.875 1 65.06 22 CYS B C 1
ATOM 1416 O O . CYS B 1 22 ? 5.383 -70 -39.125 1 65.06 22 CYS B O 1
ATOM 1418 N N . ASP B 1 23 ? 3.367 -70.625 -39.719 1 77.12 23 ASP B N 1
ATOM 1419 C CA . ASP B 1 23 ? 3.439 -69.875 -40.969 1 77.12 23 ASP B CA 1
ATOM 1420 C C . ASP B 1 23 ? 3.691 -68.375 -40.656 1 77.12 23 ASP B C 1
ATOM 1422 O O . ASP B 1 23 ? 3.127 -67.812 -39.719 1 77.12 23 ASP B O 1
ATOM 1426 N N . LYS B 1 24 ? 4.758 -67.875 -41.344 1 82.69 24 LYS B N 1
ATOM 1427 C CA . LYS B 1 24 ? 5.148 -66.5 -41.156 1 82.69 24 LYS B CA 1
ATOM 1428 C C . LYS B 1 24 ? 3.943 -65.562 -41.281 1 82.69 24 LYS B C 1
ATOM 1430 O O . LYS B 1 24 ? 3.84 -64.562 -40.531 1 82.69 24 LYS B O 1
ATOM 1435 N N . ALA B 1 25 ? 3.131 -66 -42.219 1 79.62 25 ALA B N 1
ATOM 1436 C CA . ALA B 1 25 ? 1.939 -65.125 -42.438 1 79.62 25 ALA B CA 1
ATOM 1437 C C . ALA B 1 25 ? 1.024 -65.188 -41.219 1 79.62 25 ALA B C 1
ATOM 1439 O O . ALA B 1 25 ? 0.449 -64.188 -40.812 1 79.62 25 ALA B O 1
ATOM 1440 N N . TYR B 1 26 ? 0.953 -66.312 -40.594 1 83.5 26 TYR B N 1
ATOM 1441 C CA . TYR B 1 26 ? 0.124 -66.438 -39.406 1 83.5 26 TYR B CA 1
ATOM 1442 C C . TYR B 1 26 ? 0.742 -65.75 -38.219 1 83.5 26 TYR B C 1
ATOM 1444 O O . TYR B 1 26 ? 0.036 -65.125 -37.438 1 83.5 26 TYR B O 1
ATOM 1452 N N . GLU B 1 27 ? 2.018 -65.875 -38.062 1 84.69 27 GLU B N 1
ATOM 1453 C CA . GLU B 1 27 ? 2.719 -65.125 -37 1 84.69 27 GLU B CA 1
ATOM 1454 C C . GLU B 1 27 ? 2.49 -63.625 -37.125 1 84.69 27 GLU B C 1
ATOM 1456 O O . GLU B 1 27 ? 2.23 -62.938 -36.125 1 84.69 27 GLU B O 1
ATOM 1461 N N . ALA B 1 28 ? 2.594 -63.125 -38.281 1 86.5 28 ALA B N 1
ATOM 1462 C CA . ALA B 1 28 ? 2.371 -61.688 -38.531 1 86.5 28 ALA B CA 1
ATOM 1463 C C . ALA B 1 28 ? 0.96 -61.281 -38.125 1 86.5 28 ALA B C 1
ATOM 1465 O O . ALA B 1 28 ? 0.758 -60.188 -37.562 1 86.5 28 ALA B O 1
ATOM 1466 N N . CYS B 1 29 ? 0.063 -62.156 -38.375 1 85.75 29 CYS B N 1
ATOM 1467 C CA . CYS B 1 29 ? -1.329 -61.875 -38.031 1 85.75 29 CYS B CA 1
ATOM 1468 C C . CYS B 1 29 ? -1.514 -61.812 -36.531 1 85.75 29 CYS B C 1
ATOM 1470 O O . CYS B 1 29 ? -2.25 -60.938 -36.031 1 85.75 29 CYS B O 1
ATOM 1472 N N . ILE B 1 30 ? -0.814 -62.625 -35.812 1 86.75 30 ILE B N 1
ATOM 1473 C CA . ILE B 1 30 ? -0.882 -62.625 -34.344 1 86.75 30 ILE B CA 1
ATOM 1474 C C . ILE B 1 30 ? -0.328 -61.281 -33.812 1 86.75 30 ILE B C 1
ATOM 1476 O O . ILE B 1 30 ? -0.954 -60.625 -32.969 1 86.75 30 ILE B O 1
ATOM 1480 N N . VAL B 1 31 ? 0.766 -60.938 -34.281 1 90.62 31 VAL B N 1
ATOM 1481 C CA . VAL B 1 31 ? 1.422 -59.719 -33.875 1 90.62 31 VAL B CA 1
ATOM 1482 C C . VAL B 1 31 ? 0.528 -58.531 -34.156 1 90.62 31 VAL B C 1
ATOM 1484 O O . VAL B 1 31 ? 0.314 -57.656 -33.312 1 90.62 31 VAL B O 1
ATOM 1487 N N . ASP B 1 32 ? -0.047 -58.469 -35.344 1 91.12 32 ASP B N 1
ATOM 1488 C CA . ASP B 1 32 ? -0.908 -57.344 -35.75 1 91.12 32 ASP B CA 1
ATOM 1489 C C . ASP B 1 32 ? -2.127 -57.25 -34.844 1 91.12 32 ASP B C 1
ATOM 1491 O O . ASP B 1 32 ? -2.541 -56.125 -34.469 1 91.12 32 ASP B O 1
ATOM 1495 N N . ASN B 1 33 ? -2.594 -58.344 -34.438 1 90.44 33 ASN B N 1
ATOM 1496 C CA . ASN B 1 33 ? -3.756 -58.344 -33.562 1 90.44 33 ASN B CA 1
ATOM 1497 C C . ASN B 1 33 ? -3.414 -57.812 -32.188 1 90.44 33 ASN B C 1
ATOM 1499 O O . ASN B 1 33 ? -4.203 -57.062 -31.594 1 90.44 33 ASN B O 1
ATOM 1503 N N . VAL B 1 34 ? -2.262 -58.156 -31.703 1 91.81 34 VAL B N 1
ATOM 1504 C CA . VAL B 1 34 ? -1.816 -57.656 -30.406 1 91.81 34 VAL B CA 1
ATOM 1505 C C . VAL B 1 34 ? -1.604 -56.156 -30.469 1 91.81 34 VAL B C 1
ATOM 1507 O O . VAL B 1 34 ? -2.08 -55.406 -29.609 1 91.81 34 VAL B O 1
ATOM 1510 N N . LEU B 1 35 ? -1.058 -55.75 -31.5 1 92.31 35 LEU B N 1
ATOM 1511 C CA . LEU B 1 35 ? -0.746 -54.312 -31.656 1 92.31 35 LEU B CA 1
ATOM 1512 C C . LEU B 1 35 ? -2.02 -53.5 -31.828 1 92.31 35 LEU B C 1
ATOM 1514 O O . LEU B 1 35 ? -2.107 -52.375 -31.344 1 92.31 35 LEU B O 1
ATOM 1518 N N . ALA B 1 36 ? -2.959 -54.031 -32.531 1 93.06 36 ALA B N 1
ATOM 1519 C CA . ALA B 1 36 ? -4.223 -53.312 -32.75 1 93.06 36 ALA B CA 1
ATOM 1520 C C . ALA B 1 36 ? -4.934 -53.031 -31.438 1 93.06 36 ALA B C 1
ATOM 1522 O O . ALA B 1 36 ? -5.633 -52.031 -31.297 1 93.06 36 ALA B O 1
ATOM 1523 N N . LYS B 1 37 ? -4.648 -53.844 -30.422 1 93 37 LYS B N 1
ATOM 1524 C CA . LYS B 1 37 ? -5.27 -53.688 -29.109 1 93 37 LYS B CA 1
ATOM 1525 C C . LYS B 1 37 ? -4.484 -52.719 -28.234 1 93 37 LYS B C 1
ATOM 1527 O O . LYS B 1 37 ? -5.066 -51.969 -27.453 1 93 37 LYS B O 1
ATOM 1532 N N . ILE B 1 38 ? -3.229 -52.625 -28.453 1 94.62 38 ILE B N 1
ATOM 1533 C CA . ILE B 1 38 ? -2.361 -51.875 -27.547 1 94.62 38 ILE B CA 1
ATOM 1534 C C . ILE B 1 38 ? -2.129 -50.469 -28.078 1 94.62 38 ILE B C 1
ATOM 1536 O O . ILE B 1 38 ? -2.039 -49.5 -27.312 1 94.62 38 ILE B O 1
ATOM 1540 N N . ASN B 1 39 ? -2.121 -50.375 -29.406 1 93.19 39 ASN B N 1
ATOM 1541 C CA . ASN B 1 39 ? -1.766 -49.125 -30.031 1 93.19 39 ASN B CA 1
ATOM 1542 C C . ASN B 1 39 ? -2.715 -48 -29.625 1 93.19 39 ASN B C 1
ATOM 1544 O O . ASN B 1 39 ? -2.277 -46.875 -29.328 1 93.19 39 ASN B O 1
ATOM 1548 N N . PRO B 1 40 ? -4.008 -48.25 -29.547 1 93.94 40 PRO B N 1
ATOM 1549 C CA . PRO B 1 40 ? -4.891 -47.188 -29.078 1 93.94 40 PRO B CA 1
ATOM 1550 C C . PRO B 1 40 ? -4.559 -46.719 -27.672 1 93.94 40 PRO B C 1
ATOM 1552 O O . PRO B 1 40 ? -4.656 -45.531 -27.359 1 93.94 40 PRO B O 1
ATOM 1555 N N . GLN B 1 41 ? -4.148 -47.594 -26.781 1 94.25 41 GLN B N 1
ATOM 1556 C CA . GLN B 1 41 ? -3.766 -47.219 -25.422 1 94.25 41 GLN B CA 1
ATOM 1557 C C . GLN B 1 41 ? -2.529 -46.344 -25.422 1 94.25 41 GLN B C 1
ATOM 1559 O O . GLN B 1 41 ? -2.49 -45.312 -24.719 1 94.25 41 GLN B O 1
ATOM 1564 N N . ILE B 1 42 ? -1.61 -46.719 -26.156 1 95.31 42 ILE B N 1
ATOM 1565 C CA . ILE B 1 42 ? -0.365 -45.969 -26.266 1 95.31 42 ILE B CA 1
ATOM 1566 C C . ILE B 1 42 ? -0.654 -44.594 -26.797 1 95.31 42 ILE B C 1
ATOM 1568 O O . ILE B 1 42 ? -0.154 -43.594 -26.25 1 95.31 42 ILE B O 1
ATOM 1572 N N . ASN B 1 43 ? -1.498 -44.531 -27.812 1 96 43 ASN B N 1
ATOM 1573 C CA . ASN B 1 43 ? -1.833 -43.25 -28.422 1 96 43 ASN B CA 1
ATOM 1574 C C . ASN B 1 43 ? -2.584 -42.344 -27.438 1 96 43 ASN B C 1
ATOM 1576 O O . ASN B 1 43 ? -2.334 -41.156 -27.375 1 96 43 ASN B O 1
ATOM 1580 N N . SER B 1 44 ? -3.406 -42.906 -26.688 1 96.69 44 SER B N 1
ATOM 1581 C CA . SER B 1 44 ? -4.129 -42.156 -25.672 1 96.69 44 SER B CA 1
ATOM 1582 C C . SER B 1 44 ? -3.18 -41.594 -24.609 1 96.69 44 SER B C 1
ATOM 1584 O O . SER B 1 44 ? -3.293 -40.438 -24.219 1 96.69 44 SER B O 1
ATOM 1586 N N . LEU B 1 45 ? -2.203 -42.375 -24.203 1 96.69 45 LEU B N 1
ATOM 1587 C CA . LEU B 1 45 ? -1.225 -41.938 -23.219 1 96.69 45 LEU B CA 1
ATOM 1588 C C . LEU B 1 45 ? -0.343 -40.812 -23.75 1 96.69 45 LEU B C 1
ATOM 1590 O O . LEU B 1 45 ? -0.029 -39.875 -23.047 1 96.69 45 LEU B O 1
ATOM 1594 N N . LYS B 1 46 ? -0.03 -40.969 -24.969 1 96.88 46 LYS B N 1
ATOM 1595 C CA . LYS B 1 46 ? 0.782 -39.969 -25.625 1 96.88 46 LYS B CA 1
ATOM 1596 C C . LYS B 1 46 ? 0.021 -38.625 -25.719 1 96.88 46 LYS B C 1
ATOM 1598 O O . LYS B 1 46 ? 0.585 -37.562 -25.484 1 96.88 46 LYS B O 1
ATOM 1603 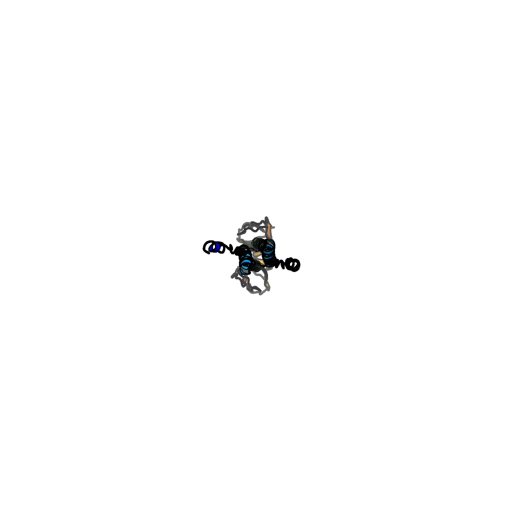N N . ASP B 1 47 ? -1.233 -38.719 -26.094 1 97.62 47 ASP B N 1
ATOM 1604 C CA . ASP B 1 47 ? -2.07 -37.531 -26.188 1 97.62 47 ASP B CA 1
ATOM 1605 C C . ASP B 1 47 ? -2.244 -36.844 -24.828 1 97.62 47 ASP B C 1
ATOM 1607 O O . ASP B 1 47 ? -2.135 -35.625 -24.719 1 97.62 47 ASP B O 1
ATOM 1611 N N . GLU B 1 48 ? -2.428 -37.656 -23.875 1 98 48 GLU B N 1
ATOM 1612 C CA . GLU B 1 48 ? -2.559 -37.125 -22.516 1 98 48 GLU B CA 1
ATOM 1613 C C . GLU B 1 48 ? -1.268 -36.438 -22.062 1 98 48 GLU B C 1
ATOM 1615 O O . GLU B 1 48 ? -1.301 -35.344 -21.5 1 98 48 GLU B O 1
ATOM 1620 N N . ASN B 1 49 ? -0.228 -37.062 -22.312 1 97.62 49 ASN B N 1
ATOM 1621 C CA . ASN B 1 49 ? 1.08 -36.5 -21.984 1 97.62 49 ASN B CA 1
ATOM 1622 C C . ASN B 1 49 ? 1.304 -35.156 -22.672 1 97.62 49 ASN B C 1
ATOM 1624 O O . ASN B 1 49 ? 1.791 -34.219 -22.047 1 97.62 49 ASN B O 1
ATOM 1628 N N . ARG B 1 50 ? 0.905 -35.156 -23.906 1 97.56 50 ARG B N 1
ATOM 1629 C CA . ARG B 1 50 ? 1.04 -33.906 -24.641 1 97.56 50 ARG B CA 1
ATOM 1630 C C . ARG B 1 50 ? 0.201 -32.812 -24.016 1 97.56 50 ARG B C 1
ATOM 1632 O O . ARG B 1 50 ? 0.684 -31.688 -23.828 1 97.56 50 ARG B O 1
ATOM 1639 N N . ASN B 1 51 ? -0.984 -33.094 -23.672 1 98 51 ASN B N 1
ATOM 1640 C CA . ASN B 1 51 ? -1.892 -32.125 -23.078 1 98 51 ASN B CA 1
ATOM 1641 C C . ASN B 1 51 ? -1.385 -31.641 -21.719 1 98 51 ASN B C 1
ATOM 1643 O O . ASN B 1 51 ? -1.43 -30.438 -21.422 1 98 51 ASN B O 1
ATOM 1647 N N . LEU B 1 52 ? -0.84 -32.5 -21 1 97.88 52 LEU B N 1
ATOM 1648 C CA . LEU B 1 52 ? -0.325 -32.188 -19.688 1 97.88 52 LEU B CA 1
ATOM 1649 C C . LEU B 1 52 ? 0.916 -31.297 -19.797 1 97.88 52 LEU B C 1
ATOM 1651 O O . LEU B 1 52 ? 1.087 -30.359 -19.016 1 97.88 52 LEU B O 1
ATOM 1655 N N . LYS B 1 53 ? 1.694 -31.609 -20.734 1 97.75 53 LYS B N 1
ATOM 1656 C CA . LYS B 1 53 ? 2.877 -30.781 -20.953 1 97.75 53 LYS B CA 1
ATOM 1657 C C . LYS B 1 53 ? 2.49 -29.344 -21.312 1 97.75 53 LYS B C 1
ATOM 1659 O O . LYS B 1 53 ? 3.102 -28.391 -20.844 1 97.75 53 LYS B O 1
ATOM 1664 N N . THR B 1 54 ? 1.493 -29.219 -22.109 1 98.19 54 THR B N 1
ATOM 1665 C CA . THR B 1 54 ? 0.976 -27.906 -22.453 1 98.19 54 THR B CA 1
ATOM 1666 C C . THR B 1 54 ? 0.442 -27.172 -21.234 1 98.19 54 THR B C 1
ATOM 1668 O O . THR B 1 54 ? 0.731 -26 -21.016 1 98.19 54 THR B O 1
ATOM 1671 N N . THR B 1 55 ? -0.239 -27.859 -20.438 1 98.44 55 THR B N 1
ATOM 1672 C CA . THR B 1 55 ? -0.803 -27.297 -19.219 1 98.44 55 THR B CA 1
ATOM 1673 C C . THR B 1 55 ? 0.303 -26.828 -18.281 1 98.44 55 THR B C 1
ATOM 1675 O O . THR B 1 55 ? 0.244 -25.719 -17.734 1 98.44 55 THR B O 1
ATOM 1678 N N . VAL B 1 56 ? 1.257 -27.609 -18.062 1 98.38 56 VAL B N 1
ATOM 1679 C CA . VAL B 1 56 ? 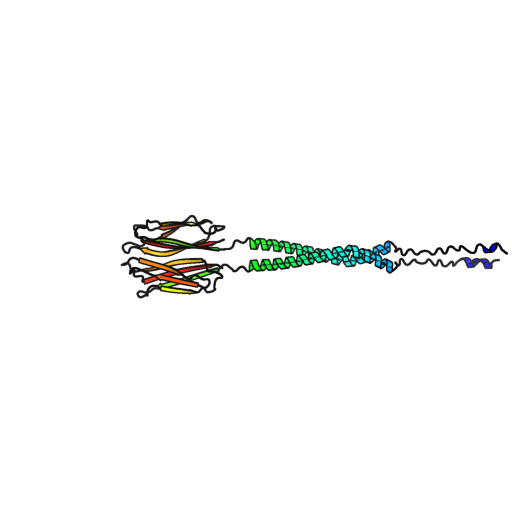2.396 -27.297 -17.203 1 98.38 56 VAL B CA 1
ATOM 1680 C C . VAL B 1 56 ? 3.061 -26.016 -17.688 1 98.38 56 VAL B C 1
ATOM 1682 O O . VAL B 1 56 ? 3.361 -25.125 -16.875 1 98.38 56 VAL B O 1
ATOM 1685 N N . ASN B 1 57 ? 3.197 -25.938 -18.953 1 98.06 57 ASN B N 1
ATOM 1686 C CA . ASN B 1 57 ? 3.855 -24.766 -19.516 1 98.06 57 ASN B CA 1
ATOM 1687 C C . ASN B 1 57 ? 3.014 -23.5 -19.328 1 98.06 57 ASN B C 1
ATOM 1689 O O . ASN B 1 57 ? 3.541 -22.453 -18.969 1 98.06 57 ASN B O 1
ATOM 1693 N N . ASN B 1 58 ? 1.803 -23.562 -19.5 1 98.19 58 ASN B N 1
ATOM 1694 C CA . ASN B 1 58 ? 0.896 -22.438 -19.312 1 98.19 58 ASN B CA 1
ATOM 1695 C C . ASN B 1 58 ? 0.882 -21.984 -17.844 1 98.19 58 ASN B C 1
ATOM 1697 O O . ASN B 1 58 ? 0.927 -20.781 -17.578 1 98.19 58 ASN B O 1
ATOM 1701 N N . GLN B 1 59 ? 0.882 -22.906 -16.969 1 97.19 59 GLN B N 1
ATOM 1702 C CA . GLN B 1 59 ? 0.866 -22.578 -15.547 1 97.19 59 GLN B CA 1
ATOM 1703 C C . GLN B 1 59 ? 2.193 -21.969 -15.109 1 97.19 59 GLN B C 1
ATOM 1705 O O . GLN B 1 59 ? 2.219 -21.078 -14.258 1 97.19 59 GLN B O 1
ATOM 1710 N N . LYS B 1 60 ? 3.162 -22.469 -15.734 1 97.69 60 LYS B N 1
ATOM 1711 C CA . LYS B 1 60 ? 4.473 -21.875 -15.469 1 97.69 60 LYS B CA 1
ATOM 1712 C C . LYS B 1 60 ? 4.496 -20.406 -15.844 1 97.69 60 LYS B C 1
ATOM 1714 O O . LYS B 1 60 ? 4.969 -19.562 -15.07 1 97.69 60 LYS B O 1
ATOM 1719 N N . THR B 1 61 ? 4.016 -20.094 -16.953 1 96.88 61 THR B N 1
ATOM 1720 C CA . THR B 1 61 ? 3.939 -18.719 -17.422 1 96.88 61 THR B CA 1
ATOM 1721 C C . THR B 1 61 ? 3.07 -17.875 -16.484 1 96.88 61 THR B C 1
ATOM 1723 O O . THR B 1 61 ? 3.432 -16.75 -16.156 1 96.88 61 THR B O 1
ATOM 1726 N N . GLN B 1 62 ? 2.002 -18.391 -16.094 1 96 62 GLN B N 1
ATOM 1727 C CA . GLN B 1 62 ? 1.103 -17.703 -15.18 1 96 62 GLN B CA 1
ATOM 1728 C C . GLN B 1 62 ? 1.789 -17.406 -13.852 1 96 62 GLN B C 1
ATOM 1730 O O . GLN B 1 62 ? 1.652 -16.312 -13.297 1 96 62 GLN B O 1
ATOM 1735 N N . ILE B 1 63 ? 2.406 -18.344 -13.359 1 95.5 63 ILE B N 1
ATOM 1736 C CA . ILE B 1 63 ? 3.125 -18.188 -12.094 1 95.5 63 ILE B CA 1
ATOM 1737 C C . ILE B 1 63 ? 4.168 -17.078 -12.227 1 95.5 63 ILE B C 1
ATOM 1739 O O . ILE B 1 63 ? 4.297 -16.234 -11.344 1 95.5 63 ILE B O 1
ATOM 1743 N N . GLU B 1 64 ? 4.898 -17.109 -13.281 1 94.19 64 GLU B N 1
ATOM 1744 C CA . GLU B 1 64 ? 5.918 -16.078 -13.523 1 94.19 64 GLU B CA 1
ATOM 1745 C C . GLU B 1 64 ? 5.297 -14.688 -13.586 1 94.19 64 GLU B C 1
ATOM 1747 O O . GLU B 1 64 ? 5.84 -13.742 -13.016 1 94.19 64 GLU B O 1
ATOM 1752 N N . GLU B 1 65 ? 4.215 -14.594 -14.188 1 91.81 65 GLU B N 1
ATOM 1753 C CA . GLU B 1 65 ? 3.512 -13.312 -14.281 1 91.81 65 GLU B CA 1
ATOM 1754 C C . GLU B 1 65 ? 3.037 -12.844 -12.914 1 91.81 65 GLU B C 1
ATOM 1756 O O . GLU B 1 65 ? 3.199 -11.672 -12.57 1 91.81 65 GLU B O 1
ATOM 1761 N N . LEU B 1 66 ? 2.484 -13.703 -12.219 1 88.94 66 LEU B N 1
ATOM 1762 C CA . LEU B 1 66 ? 1.983 -13.367 -10.891 1 88.94 66 LEU B CA 1
ATOM 1763 C C . LEU B 1 66 ? 3.129 -12.992 -9.953 1 88.94 66 LEU B C 1
ATOM 1765 O O . LEU B 1 66 ? 2.98 -12.109 -9.102 1 88.94 66 LEU B O 1
ATOM 1769 N N . GLN B 1 67 ? 4.211 -13.656 -10.125 1 88.19 67 GLN B N 1
ATOM 1770 C CA . GLN B 1 67 ? 5.375 -13.398 -9.281 1 88.19 67 GLN B CA 1
ATOM 1771 C C . GLN B 1 67 ? 6.027 -12.07 -9.641 1 88.19 67 GLN B C 1
ATOM 1773 O O . GLN B 1 67 ? 6.672 -11.438 -8.797 1 88.19 67 GLN B O 1
ATOM 1778 N N . GLN B 1 68 ? 5.879 -11.695 -10.883 1 82.94 68 GLN B N 1
ATOM 1779 C CA . GLN B 1 68 ? 6.531 -10.477 -11.352 1 82.94 68 GLN B CA 1
ATOM 1780 C C . GLN B 1 68 ? 5.695 -9.242 -11.023 1 82.94 68 GLN B C 1
ATOM 1782 O O . GLN B 1 68 ? 6.168 -8.109 -11.164 1 82.94 68 GLN B O 1
ATOM 1787 N N . ARG B 1 69 ? 4.582 -9.422 -10.57 1 80.25 69 ARG B N 1
ATOM 1788 C CA . ARG B 1 69 ? 3.758 -8.273 -10.219 1 80.25 69 ARG B CA 1
ATOM 1789 C C . ARG B 1 69 ? 4.332 -7.535 -9.016 1 80.25 69 ARG B C 1
ATOM 1791 O O . ARG B 1 69 ? 4.555 -8.141 -7.961 1 80.25 69 ARG B O 1
ATOM 1798 N N . GLU B 1 70 ? 4.867 -6.281 -9.266 1 76.19 70 GLU B N 1
ATOM 1799 C CA . GLU B 1 70 ? 5.355 -5.465 -8.156 1 76.19 70 GLU B CA 1
ATOM 1800 C C . GLU B 1 70 ? 4.219 -5.074 -7.215 1 76.19 70 GLU B C 1
ATOM 1802 O O . GLU B 1 70 ? 3.145 -4.668 -7.668 1 76.19 70 GLU B O 1
ATOM 1807 N N . PRO B 1 71 ? 4.477 -5.355 -5.977 1 81.88 71 PRO B N 1
ATOM 1808 C CA . PRO B 1 71 ? 3.391 -5.043 -5.047 1 81.88 71 PRO B CA 1
ATOM 1809 C C . PRO B 1 71 ? 3.148 -3.541 -4.906 1 81.88 71 PRO B C 1
ATOM 1811 O O . PRO B 1 71 ? 4.094 -2.752 -4.957 1 81.88 71 PRO B O 1
ATOM 1814 N N . PHE B 1 72 ? 1.946 -3.223 -4.992 1 90.38 72 PHE B N 1
ATOM 1815 C CA . PHE B 1 72 ? 1.552 -1.873 -4.605 1 90.38 72 PHE B CA 1
ATOM 1816 C C . PHE B 1 72 ? 1.943 -1.584 -3.162 1 90.38 72 PHE B C 1
ATOM 1818 O O . PHE B 1 72 ? 1.821 -2.451 -2.295 1 90.38 72 PHE B O 1
ATOM 1825 N N . LYS B 1 73 ? 2.467 -0.424 -2.975 1 92.88 73 LYS B N 1
ATOM 1826 C CA . LYS B 1 73 ? 2.865 -0.066 -1.616 1 92.88 73 LYS B CA 1
ATOM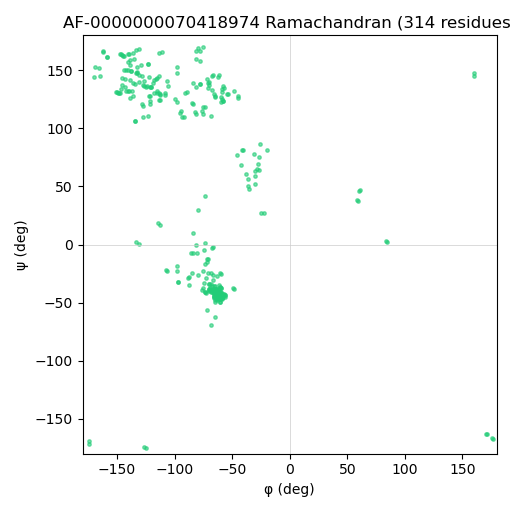 1827 C C . LYS B 1 73 ? 2.654 1.423 -1.355 1 92.88 73 LYS B C 1
ATOM 1829 O O . LYS B 1 73 ? 2.467 2.201 -2.293 1 92.88 73 LYS B O 1
ATOM 1834 N N . CYS B 1 74 ? 2.641 1.771 -0.135 1 96.75 74 CYS B N 1
ATOM 1835 C CA . CYS B 1 74 ? 2.6 3.164 0.293 1 96.75 74 CYS B CA 1
ATOM 1836 C C . CYS B 1 74 ? 3.67 3.443 1.342 1 96.75 74 CYS B C 1
ATOM 1838 O O . CYS B 1 74 ? 3.994 2.572 2.15 1 96.75 74 CYS B O 1
ATOM 1840 N N . GLU B 1 75 ? 4.188 4.609 1.302 1 97.56 75 GLU B N 1
ATOM 1841 C CA . GLU B 1 75 ? 5.094 5.16 2.305 1 97.56 75 GLU B CA 1
ATOM 1842 C C . GLU B 1 75 ? 4.621 6.531 2.781 1 97.56 75 GLU B C 1
ATOM 1844 O O . GLU B 1 75 ? 4.047 7.301 2.006 1 97.56 75 GLU B O 1
ATOM 1849 N N . SER B 1 76 ? 4.855 6.777 4.027 1 97.94 76 SER B N 1
ATOM 1850 C CA . SER B 1 76 ? 4.453 8.07 4.559 1 97.94 76 SER B CA 1
ATOM 1851 C C . SER B 1 76 ? 5.539 8.664 5.453 1 97.94 76 SER B C 1
ATOM 1853 O O . SER B 1 76 ? 6.492 7.977 5.816 1 97.94 76 SER B O 1
ATOM 1855 N N . GLY B 1 77 ? 5.398 9.93 5.719 1 97.81 77 GLY B N 1
ATOM 1856 C CA . GLY B 1 77 ? 6.324 10.664 6.566 1 97.81 77 GLY B CA 1
ATOM 1857 C C . GLY B 1 77 ? 5.891 12.094 6.836 1 97.81 77 GLY B C 1
ATOM 1858 O O . GLY B 1 77 ? 4.73 12.445 6.605 1 97.81 77 GLY B O 1
ATOM 1859 N N . THR B 1 78 ? 6.84 12.797 7.465 1 98.12 78 THR B N 1
ATOM 1860 C CA . THR B 1 78 ? 6.52 14.172 7.805 1 98.12 78 THR B CA 1
ATOM 1861 C C . THR B 1 78 ? 7.672 15.102 7.426 1 98.12 78 THR B C 1
ATOM 1863 O O . THR B 1 78 ? 8.828 14.68 7.371 1 98.12 78 THR B O 1
ATOM 1866 N N . VAL B 1 79 ? 7.312 16.312 7.062 1 97.94 79 VAL B N 1
ATOM 1867 C CA . VAL B 1 79 ? 8.227 17.438 6.926 1 97.94 79 VAL B CA 1
ATOM 1868 C C . VAL B 1 79 ? 7.801 18.578 7.852 1 97.94 79 VAL B C 1
ATOM 1870 O O . VAL B 1 79 ? 6.641 19 7.832 1 97.94 79 VAL B O 1
ATOM 1873 N N . SER B 1 80 ? 8.82 19 8.617 1 97.25 80 SER B N 1
ATOM 1874 C CA . SER B 1 80 ? 8.43 19.922 9.672 1 97.25 80 SER B CA 1
ATOM 1875 C C . SER B 1 80 ? 9.477 21.016 9.875 1 97.25 80 SER B C 1
ATOM 1877 O O . SER B 1 80 ? 10.664 20.797 9.602 1 97.25 80 SER B O 1
ATOM 1879 N N . GLY B 1 81 ? 9.039 22.141 10.297 1 96.5 81 GLY B N 1
ATOM 1880 C CA . GLY B 1 81 ? 9.836 23.266 10.773 1 96.5 81 GLY B CA 1
ATOM 1881 C C . GLY B 1 81 ? 9.148 24.062 11.867 1 96.5 81 GLY B C 1
ATOM 1882 O O . GLY B 1 81 ? 7.953 24.344 11.773 1 96.5 81 GLY B O 1
ATOM 1883 N N . HIS B 1 82 ? 9.938 24.266 12.93 1 96.38 82 HIS B N 1
ATOM 1884 C CA . HIS B 1 82 ? 9.383 25.016 14.055 1 96.38 82 HIS B CA 1
ATOM 1885 C C . HIS B 1 82 ? 10.469 25.812 14.773 1 96.38 82 HIS B C 1
ATOM 1887 O O . HIS B 1 82 ? 11.539 25.266 15.078 1 96.38 82 HIS B O 1
ATOM 1893 N N . GLY B 1 83 ? 10.211 27.062 14.992 1 94.5 83 GLY B N 1
ATOM 1894 C CA . GLY B 1 83 ? 11.117 27.953 15.703 1 94.5 83 GLY B CA 1
ATOM 1895 C C . GLY B 1 83 ? 10.844 29.422 15.43 1 94.5 83 GLY B C 1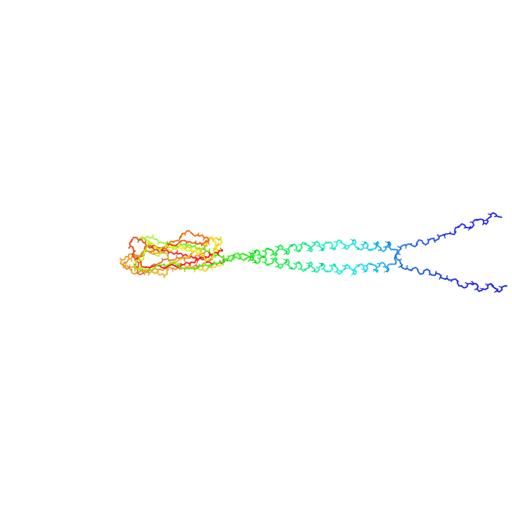
ATOM 1896 O O . GLY B 1 83 ? 10.492 29.797 14.305 1 94.5 83 GLY B O 1
ATOM 1897 N N . HIS B 1 84 ? 11.094 30.281 16.438 1 90.88 84 HIS B N 1
ATOM 1898 C CA . HIS B 1 84 ? 10.82 31.703 16.312 1 90.88 84 HIS B CA 1
ATOM 1899 C C . HIS B 1 84 ? 11.734 32.344 15.273 1 90.88 84 HIS B C 1
ATOM 1901 O O . HIS B 1 84 ? 11.344 33.312 14.617 1 90.88 84 HIS B O 1
ATOM 1907 N N . THR B 1 85 ? 12.852 31.734 15.102 1 90.38 85 THR B N 1
ATOM 1908 C CA . THR B 1 85 ? 13.812 32.312 14.164 1 90.38 85 THR B CA 1
ATOM 1909 C C . THR B 1 85 ? 14.016 31.375 12.969 1 90.38 85 THR B C 1
ATOM 1911 O O . THR B 1 85 ? 15.031 31.453 12.273 1 90.38 85 THR B O 1
ATOM 1914 N N . LEU B 1 86 ? 13.055 30.531 12.867 1 90.75 86 LEU B N 1
ATOM 1915 C CA . LEU B 1 86 ? 13.156 29.609 11.742 1 90.75 86 LEU B CA 1
ATOM 1916 C C . LEU B 1 86 ? 13.188 30.359 10.422 1 90.75 86 LEU B C 1
ATOM 1918 O O . LEU B 1 86 ? 12.312 31.188 10.156 1 90.75 86 LEU B O 1
ATOM 1922 N N . PRO B 1 87 ? 14.281 30.094 9.703 1 92.81 87 PRO B N 1
ATOM 1923 C CA . PRO B 1 87 ? 14.289 30.719 8.375 1 92.81 87 PRO B CA 1
ATOM 1924 C C . PRO B 1 87 ? 13.273 30.078 7.43 1 92.81 87 PRO B C 1
ATOM 1926 O O . PRO B 1 87 ? 13.109 28.859 7.418 1 92.81 87 PRO B O 1
ATOM 1929 N N . TRP B 1 88 ? 12.617 30.922 6.648 1 94.69 88 TRP B N 1
ATOM 1930 C CA . TRP B 1 88 ? 11.664 30.484 5.637 1 94.69 88 TRP B CA 1
ATOM 1931 C C . TRP B 1 88 ? 12.172 30.797 4.234 1 94.69 88 TRP B C 1
ATOM 1933 O O . TRP B 1 88 ? 12.836 31.812 4.023 1 94.69 88 TRP B O 1
ATOM 1943 N N . PRO B 1 89 ? 11.914 29.984 3.209 1 97.06 89 PRO B N 1
ATOM 1944 C CA . PRO B 1 89 ? 11.109 28.75 3.273 1 97.06 89 PRO B CA 1
ATOM 1945 C C . PRO B 1 89 ? 11.875 27.578 3.881 1 97.06 89 PRO B C 1
ATOM 1947 O O . PRO B 1 89 ? 13.109 27.594 3.92 1 97.06 89 PRO B O 1
ATOM 1950 N N . VAL B 1 90 ? 11.117 26.594 4.395 1 97.56 90 VAL B N 1
ATOM 1951 C CA . VAL B 1 90 ? 11.672 25.297 4.758 1 97.56 90 VAL B CA 1
ATOM 1952 C C . VAL B 1 90 ? 11.734 24.391 3.529 1 97.56 90 VAL B C 1
ATOM 1954 O O . VAL B 1 90 ? 10.711 24.109 2.902 1 97.56 90 VAL B O 1
ATOM 1957 N N . ASN B 1 91 ? 12.969 23.938 3.213 1 97.94 91 ASN B N 1
ATOM 1958 C CA . ASN B 1 91 ? 13.18 23.031 2.08 1 97.94 91 ASN B CA 1
ATOM 1959 C C . ASN B 1 91 ? 13.641 21.656 2.537 1 97.94 91 ASN B C 1
ATOM 1961 O O . ASN B 1 91 ? 14.578 21.547 3.332 1 97.94 91 ASN B O 1
ATOM 1965 N N . LYS B 1 92 ? 12.977 20.625 2.033 1 98.25 92 LYS B N 1
ATOM 1966 C CA . LYS B 1 92 ? 13.367 19.25 2.363 1 98.25 92 LYS B CA 1
ATOM 1967 C C . LYS B 1 92 ? 13.336 18.359 1.127 1 98.25 92 LYS B C 1
ATOM 1969 O O . LYS B 1 92 ? 12.375 18.391 0.351 1 98.25 92 LYS B O 1
ATOM 1974 N N . ASN B 1 93 ? 14.391 17.641 0.981 1 98.62 93 ASN B N 1
ATOM 1975 C CA . ASN B 1 93 ? 14.391 16.531 0.023 1 98.62 93 ASN B CA 1
ATOM 1976 C C . ASN B 1 93 ? 14.047 15.211 0.695 1 98.62 93 ASN B C 1
ATOM 1978 O O . ASN B 1 93 ? 14.812 14.711 1.517 1 98.62 93 ASN B O 1
ATOM 1982 N N . VAL B 1 94 ? 12.898 14.688 0.284 1 98.69 94 VAL B N 1
ATOM 1983 C CA . VAL B 1 94 ? 12.469 13.406 0.833 1 98.69 94 VAL B CA 1
ATOM 1984 C C . VAL B 1 94 ? 12.977 12.266 -0.05 1 98.69 94 VAL B C 1
ATOM 1986 O O . VAL B 1 94 ? 12.789 12.289 -1.269 1 98.69 94 VAL B O 1
ATOM 1989 N N . VAL B 1 95 ? 13.578 11.312 0.588 1 98.62 95 VAL B N 1
ATOM 1990 C CA . VAL B 1 95 ? 14.016 10.102 -0.098 1 98.62 95 VAL B CA 1
ATOM 1991 C C . VAL B 1 95 ? 13.195 8.906 0.383 1 98.62 95 VAL B C 1
ATOM 1993 O O . VAL B 1 95 ? 13.117 8.648 1.585 1 98.62 95 VAL B O 1
ATOM 1996 N N . PHE B 1 96 ? 12.578 8.219 -0.62 1 98.06 96 PHE B N 1
ATOM 1997 C CA . PHE B 1 96 ? 11.797 7.047 -0.234 1 98.06 96 PHE B CA 1
ATOM 1998 C C . PHE B 1 96 ? 12.711 5.945 0.296 1 98.06 96 PHE B C 1
ATOM 2000 O O . PHE B 1 96 ? 13.812 5.75 -0.21 1 98.06 96 PHE B O 1
ATOM 2007 N N . LYS B 1 97 ? 12.227 5.184 1.282 1 97 97 LYS B N 1
ATOM 2008 C CA . LYS B 1 97 ? 12.984 4.066 1.842 1 97 97 LYS B CA 1
ATOM 2009 C C . LYS B 1 97 ? 13.289 3.02 0.775 1 97 97 LYS B C 1
ATOM 2011 O O . LYS B 1 97 ? 14.406 2.508 0.701 1 97 97 LYS B O 1
ATOM 2016 N N . THR B 1 98 ? 12.266 2.645 0.055 1 93.56 98 THR B N 1
ATOM 2017 C CA . THR B 1 98 ? 12.367 1.785 -1.118 1 93.56 98 THR B CA 1
ATOM 2018 C C . THR B 1 98 ? 11.812 2.488 -2.355 1 93.56 98 THR B C 1
ATOM 2020 O O . THR B 1 98 ? 10.648 2.881 -2.383 1 93.56 98 THR B O 1
ATOM 2023 N N . PRO B 1 99 ? 12.695 2.613 -3.338 1 96.25 99 PRO B N 1
ATOM 2024 C CA . PRO B 1 99 ? 12.195 3.305 -4.527 1 96.25 99 PRO B CA 1
ATOM 2025 C C . PRO B 1 99 ? 11.016 2.584 -5.176 1 96.25 99 PRO B C 1
ATOM 2027 O O . PRO B 1 99 ? 10.953 1.353 -5.152 1 96.25 99 PRO B O 1
ATOM 2030 N N . PHE B 1 100 ? 10.086 3.424 -5.75 1 96.56 100 PHE B N 1
ATOM 2031 C CA . PHE B 1 100 ? 9 2.895 -6.57 1 96.56 100 PHE B CA 1
ATOM 2032 C C . PHE B 1 100 ? 9.508 2.537 -7.965 1 96.56 100 PHE B C 1
ATOM 2034 O O . PHE B 1 100 ? 10.625 2.895 -8.336 1 96.56 100 PHE B O 1
ATOM 2041 N N . GLU B 1 101 ? 8.742 1.814 -8.711 1 93.19 101 GLU B N 1
ATOM 2042 C CA . GLU B 1 101 ? 9.094 1.519 -10.094 1 93.19 101 GLU B CA 1
ATOM 2043 C C . GLU B 1 101 ? 8.898 2.74 -10.984 1 93.19 101 GLU B C 1
ATOM 2045 O O . GLU B 1 101 ? 9.672 2.959 -11.922 1 93.19 101 GLU B O 1
ATOM 2050 N N . GLN B 1 102 ? 7.797 3.396 -10.68 1 95 102 GLN B N 1
ATOM 2051 C CA . GLN B 1 102 ? 7.488 4.668 -11.32 1 95 102 GLN B CA 1
ATOM 2052 C C . GLN B 1 102 ? 7.105 5.727 -10.289 1 95 102 GLN B C 1
ATOM 2054 O O . GLN B 1 102 ? 6.84 5.402 -9.133 1 95 102 GLN B O 1
ATOM 2059 N N . ALA B 1 103 ? 7.062 6.918 -10.773 1 97.06 103 ALA B N 1
ATOM 2060 C CA . ALA B 1 103 ? 6.699 7.992 -9.852 1 97.06 103 ALA B CA 1
ATOM 2061 C C . ALA B 1 103 ? 5.371 7.695 -9.164 1 97.06 103 ALA B C 1
ATOM 2063 O O . ALA B 1 103 ? 4.371 7.402 -9.828 1 97.06 103 ALA B O 1
ATOM 2064 N N . PRO B 1 104 ? 5.312 7.789 -7.859 1 97.56 104 PRO B N 1
ATOM 2065 C CA . PRO B 1 104 ? 4.09 7.477 -7.121 1 97.56 104 PRO B CA 1
ATOM 2066 C C . PRO B 1 104 ? 3.072 8.617 -7.156 1 97.56 104 PRO B C 1
ATOM 2068 O O . PRO B 1 104 ? 3.381 9.711 -7.637 1 97.56 104 PRO B O 1
ATOM 2071 N N . THR B 1 105 ? 1.853 8.273 -6.688 1 97.06 105 THR B N 1
ATOM 2072 C CA . THR B 1 105 ? 0.861 9.297 -6.363 1 97.06 105 THR B CA 1
ATOM 2073 C C . THR B 1 105 ? 1.08 9.828 -4.953 1 97.06 105 THR B C 1
ATOM 2075 O O . THR B 1 105 ? 1.391 9.07 -4.031 1 97.06 105 THR B O 1
ATOM 2078 N N . LEU B 1 106 ? 0.918 11.141 -4.859 1 97.69 106 LEU B N 1
ATOM 2079 C CA . LEU B 1 106 ? 1.301 11.797 -3.611 1 97.69 106 LEU B CA 1
ATOM 2080 C C . LEU B 1 106 ? 0.149 12.633 -3.061 1 97.69 106 LEU B C 1
ATOM 2082 O O . LEU B 1 106 ? -0.548 13.312 -3.814 1 97.69 106 LEU B O 1
ATOM 2086 N N . THR B 1 107 ? -0.036 12.5 -1.765 1 97.56 107 THR B N 1
ATOM 2087 C CA . THR B 1 107 ? -0.906 13.422 -1.042 1 97.56 107 THR B CA 1
ATOM 2088 C C . THR B 1 107 ? -0.196 13.984 0.186 1 97.56 107 THR B C 1
ATOM 2090 O O . THR B 1 107 ? 0.755 13.383 0.69 1 97.56 107 THR B O 1
ATOM 2093 N N . TYR B 1 108 ? -0.603 15.156 0.639 1 97.69 108 TYR B N 1
ATOM 2094 C CA . TYR B 1 108 ? 0.007 15.812 1.791 1 97.69 108 TYR B CA 1
ATOM 2095 C C . TYR B 1 108 ? -0.943 16.828 2.402 1 97.69 108 TYR B C 1
ATOM 2097 O O . TYR B 1 108 ? -1.91 17.25 1.763 1 97.69 108 TYR B O 1
ATOM 2105 N N . GLY B 1 109 ? -0.633 17.188 3.684 1 97.56 109 GLY B N 1
ATOM 2106 C CA . GLY B 1 109 ? -1.454 18.156 4.379 1 97.56 109 GLY B CA 1
ATOM 2107 C C . GLY B 1 109 ? -0.793 18.703 5.629 1 97.56 109 GLY B C 1
ATOM 2108 O O . GLY B 1 109 ? -0.024 18.016 6.293 1 97.56 109 GLY B O 1
ATOM 2109 N N . LEU B 1 110 ? -1.156 19.906 5.957 1 98.06 110 LEU B N 1
ATOM 2110 C CA . LEU B 1 110 ? -0.664 20.547 7.18 1 98.06 110 LEU B CA 1
ATOM 2111 C C . LEU B 1 110 ? -1.284 19.891 8.414 1 98.06 110 LEU B C 1
ATOM 2113 O O . LEU B 1 110 ? -2.475 19.562 8.414 1 98.06 110 LEU B O 1
ATOM 2117 N N . TYR B 1 111 ? -0.359 19.719 9.445 1 97.81 111 TYR B N 1
ATOM 2118 C CA . TYR B 1 111 ? -0.989 19.203 10.656 1 97.81 111 TYR B CA 1
ATOM 2119 C C . TYR B 1 111 ? -0.518 19.984 11.883 1 97.81 111 TYR B C 1
ATOM 2121 O O . TYR B 1 111 ? -0.896 19.656 13.016 1 97.81 111 TYR B O 1
ATOM 2129 N N . LEU B 1 112 ? 0.296 20.969 11.695 1 98.44 112 LEU B N 1
ATOM 2130 C CA . LEU B 1 112 ? 0.669 21.922 12.734 1 98.44 112 LEU B CA 1
ATOM 2131 C C . LEU B 1 112 ? 0.823 23.312 12.148 1 98.44 112 LEU B C 1
ATOM 2133 O O . LEU B 1 112 ? 1.434 23.5 11.086 1 98.44 112 LEU B O 1
ATOM 2137 N N . LEU B 1 113 ? 0.261 24.297 12.883 1 98 113 LEU B N 1
ATOM 2138 C CA . LEU B 1 113 ? 0.455 25.703 12.578 1 98 113 LEU B CA 1
ATOM 2139 C C . LEU B 1 113 ? 0.727 26.5 13.852 1 98 113 LEU B C 1
ATOM 2141 O O . LEU B 1 113 ? 0.013 26.359 14.844 1 98 113 LEU B O 1
ATOM 2145 N N . ASP B 1 114 ? 1.738 27.203 13.797 1 98.12 114 ASP B N 1
ATOM 2146 C CA . ASP B 1 114 ? 2.088 28.219 14.789 1 98.12 114 ASP B CA 1
ATOM 2147 C C . ASP B 1 114 ? 2.373 29.562 14.133 1 98.12 114 ASP B C 1
ATOM 2149 O O . ASP B 1 114 ? 3.391 29.719 13.453 1 98.12 114 ASP B O 1
ATOM 2153 N N . THR B 1 115 ? 1.453 30.531 14.352 1 97.19 115 THR B N 1
ATOM 2154 C CA . THR B 1 115 ? 1.563 31.766 13.578 1 97.19 115 THR B CA 1
ATOM 2155 C C . THR B 1 115 ? 1.287 32.969 14.461 1 97.19 115 THR B C 1
ATOM 2157 O O . THR B 1 115 ? 0.604 32.875 15.484 1 97.19 115 THR B O 1
ATOM 2160 N N . TYR B 1 116 ? 1.827 34.094 14.102 1 96.5 116 TYR B N 1
ATOM 2161 C CA . TYR B 1 116 ? 1.694 35.344 14.844 1 96.5 116 TYR B CA 1
ATOM 2162 C C . TYR B 1 116 ? 0.338 35.969 14.586 1 96.5 116 TYR B C 1
ATOM 2164 O O . TYR B 1 116 ? -0.092 36.094 13.438 1 96.5 116 TYR B O 1
ATOM 2172 N N . LYS B 1 117 ? -0.259 36.469 15.57 1 95.62 117 LYS B N 1
ATOM 2173 C CA . LYS B 1 117 ? -1.612 37.031 15.547 1 95.62 117 LYS B CA 1
ATOM 2174 C C . LYS B 1 117 ? -1.654 38.344 14.781 1 95.62 117 LYS B C 1
ATOM 2176 O O . LYS B 1 117 ? -2.711 38.75 14.297 1 95.62 117 LYS B O 1
ATOM 2181 N N . GLY B 1 118 ? -0.612 39 14.68 1 95.88 118 GLY B N 1
ATOM 2182 C CA . GLY B 1 118 ? -0.611 40.375 14.188 1 95.88 118 GLY B CA 1
ATOM 2183 C C . GLY B 1 118 ? -0.545 40.469 12.68 1 95.88 118 GLY B C 1
ATOM 2184 O O . GLY B 1 118 ? -0.672 41.562 12.117 1 95.88 118 GLY B O 1
ATOM 2185 N N . ASP B 1 119 ? -0.352 39.344 12.039 1 95.88 119 ASP B N 1
ATOM 2186 C CA . ASP B 1 119 ? -0.249 39.312 10.586 1 95.88 119 ASP B CA 1
ATOM 2187 C C . ASP B 1 119 ? -1.287 38.375 9.969 1 95.88 119 ASP B C 1
ATOM 2189 O O . ASP B 1 119 ? -1.809 37.5 10.648 1 95.88 119 ASP B O 1
ATOM 2193 N N . ASN B 1 120 ? -1.603 38.688 8.695 1 95.19 120 ASN B N 1
ATOM 2194 C CA . ASN B 1 120 ? -2.371 37.688 7.973 1 95.19 120 ASN B CA 1
ATOM 2195 C C . ASN B 1 120 ? -1.622 36.344 7.898 1 95.19 120 ASN B C 1
ATOM 2197 O O . ASN B 1 120 ? -0.411 36.312 7.672 1 95.19 120 ASN B O 1
ATOM 2201 N N . LEU B 1 121 ? -2.354 35.312 8.172 1 94.94 121 LEU B N 1
ATOM 2202 C CA . LEU B 1 121 ? -1.771 33.969 8.008 1 94.94 121 LEU B CA 1
ATOM 2203 C C . LEU B 1 121 ? -1.652 33.594 6.535 1 94.94 121 LEU B C 1
ATOM 2205 O O . LEU B 1 121 ? -2.652 33.594 5.816 1 94.94 121 LEU B O 1
ATOM 2209 N N . ARG B 1 122 ? -0.396 33.375 6.125 1 96.69 122 ARG B N 1
ATOM 2210 C CA . ARG B 1 122 ? -0.109 32.906 4.762 1 96.69 122 ARG B CA 1
ATOM 2211 C C . ARG B 1 122 ? 0.906 31.781 4.758 1 96.69 122 ARG B C 1
ATOM 2213 O O . ARG B 1 122 ? 2.098 32 4.98 1 96.69 122 ARG B O 1
ATOM 2220 N N . ILE B 1 123 ? 0.465 30.594 4.52 1 97.06 123 ILE B N 1
ATOM 2221 C CA . ILE B 1 123 ? 1.328 29.406 4.492 1 97.06 123 ILE B CA 1
ATOM 2222 C C . ILE B 1 123 ? 0.961 28.531 3.301 1 97.06 123 ILE B C 1
ATOM 2224 O O . ILE B 1 123 ? -0.218 28.375 2.973 1 97.06 123 ILE B O 1
ATOM 2228 N N . ARG B 1 124 ? 1.993 27.984 2.637 1 97.19 124 ARG B N 1
ATOM 2229 C CA . ARG B 1 124 ? 1.791 27.109 1.486 1 97.19 124 ARG B CA 1
ATOM 2230 C C . ARG B 1 124 ? 2.811 25.984 1.475 1 97.19 124 ARG B C 1
ATOM 2232 O O . ARG B 1 124 ? 3.971 26.188 1.839 1 97.19 124 ARG B O 1
ATOM 2239 N N . THR B 1 125 ? 2.344 24.828 1.078 1 98 125 THR B N 1
ATOM 2240 C CA . THR B 1 125 ? 3.223 23.703 0.8 1 98 125 THR B CA 1
ATOM 2241 C C . THR B 1 125 ? 3.303 23.438 -0.7 1 98 125 THR B C 1
ATOM 2243 O O . THR B 1 125 ? 2.275 23.312 -1.372 1 98 125 THR B O 1
ATOM 2246 N N . ASP B 1 126 ? 4.516 23.359 -1.215 1 97.94 126 ASP B N 1
ATOM 2247 C CA . ASP B 1 126 ? 4.758 22.984 -2.604 1 97.94 126 ASP B CA 1
ATOM 2248 C C . ASP B 1 126 ? 5.531 21.672 -2.691 1 97.94 126 ASP B C 1
ATOM 2250 O O . ASP B 1 126 ? 6.438 21.422 -1.893 1 97.94 126 ASP B O 1
ATOM 2254 N N . VAL B 1 127 ? 5.137 20.891 -3.689 1 98.06 127 VAL B N 1
ATOM 2255 C CA . VAL B 1 127 ? 5.867 19.656 -3.979 1 98.06 127 VAL B CA 1
ATOM 2256 C C . VAL B 1 127 ? 6.398 19.703 -5.41 1 98.06 127 VAL B C 1
ATOM 2258 O O . VAL B 1 127 ? 5.691 20.125 -6.328 1 98.06 127 VAL B O 1
ATOM 2261 N N . SER B 1 128 ? 7.66 19.297 -5.547 1 98.06 128 SER B N 1
ATOM 2262 C CA . SER B 1 128 ? 8.266 19.281 -6.875 1 98.06 128 SER B CA 1
ATOM 2263 C C . SER B 1 128 ? 9.219 18.094 -7.027 1 98.06 128 SER B C 1
ATOM 2265 O O . SER B 1 128 ? 9.523 17.406 -6.047 1 98.06 128 SER B O 1
ATOM 2267 N N . ASN B 1 129 ? 9.539 17.766 -8.273 1 98 129 ASN B N 1
ATOM 2268 C CA . ASN B 1 129 ? 10.523 16.75 -8.602 1 98 129 ASN B CA 1
ATOM 2269 C C . ASN B 1 129 ? 10.133 15.383 -8.039 1 98 129 ASN B C 1
ATOM 2271 O O . ASN B 1 129 ? 10.938 14.711 -7.398 1 98 129 ASN B O 1
ATOM 2275 N N . VAL B 1 130 ? 8.852 15.07 -8.266 1 98.19 130 VAL B N 1
ATOM 2276 C CA . VAL B 1 130 ? 8.383 13.758 -7.832 1 98.19 130 VAL B CA 1
ATOM 2277 C C . VAL B 1 130 ? 8.891 12.688 -8.789 1 98.19 130 VAL B C 1
ATOM 2279 O O . VAL B 1 130 ? 8.492 12.656 -9.961 1 98.19 130 VAL B O 1
ATOM 2282 N N . THR B 1 131 ? 9.805 11.797 -8.312 1 98.31 131 THR B N 1
ATOM 2283 C CA . THR B 1 131 ? 10.367 10.672 -9.062 1 98.31 131 THR B CA 1
ATOM 2284 C C . THR B 1 131 ? 10.148 9.359 -8.312 1 98.31 131 THR B C 1
ATOM 2286 O O . THR B 1 131 ? 9.5 9.344 -7.262 1 98.31 131 THR B O 1
ATOM 2289 N N . ASN B 1 132 ? 10.695 8.352 -8.852 1 97.75 132 ASN B N 1
ATOM 2290 C CA . ASN B 1 132 ? 10.562 7.055 -8.203 1 97.75 132 ASN B CA 1
ATOM 2291 C C . ASN B 1 132 ? 11.391 6.984 -6.922 1 97.75 132 ASN B C 1
ATOM 2293 O O . ASN B 1 132 ? 11.188 6.098 -6.094 1 97.75 132 ASN B O 1
ATOM 2297 N N . ALA B 1 133 ? 12.258 7.922 -6.703 1 98.31 133 ALA B N 1
ATOM 2298 C CA . ALA B 1 133 ? 13.203 7.828 -5.586 1 98.31 133 ALA B CA 1
ATOM 2299 C C . ALA B 1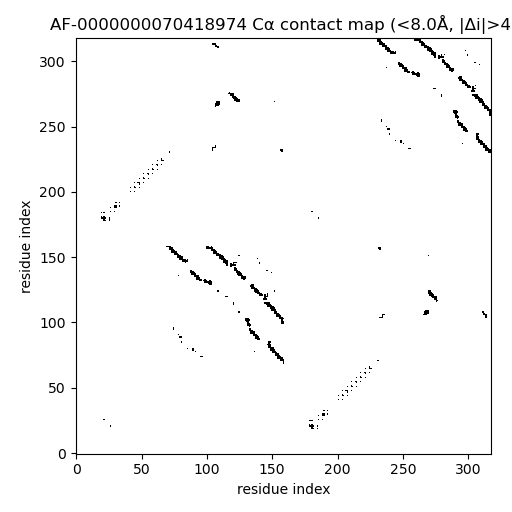 133 ? 12.82 8.805 -4.473 1 98.31 133 ALA B C 1
ATOM 2301 O O . ALA B 1 133 ? 13.281 8.664 -3.336 1 98.31 133 ALA B O 1
ATOM 2302 N N . GLY B 1 134 ? 12.039 9.844 -4.875 1 98.5 134 GLY B N 1
ATOM 2303 C CA . GLY B 1 134 ? 11.719 10.844 -3.871 1 98.5 134 GLY B CA 1
ATOM 2304 C C . GLY B 1 134 ? 11.039 12.07 -4.449 1 98.5 134 GLY B C 1
ATOM 2305 O O . GLY B 1 134 ? 10.5 12.023 -5.559 1 98.5 134 GLY B O 1
ATOM 2306 N N . PHE B 1 135 ? 11.039 13.148 -3.66 1 98.69 135 PHE B N 1
ATOM 2307 C CA . PHE B 1 135 ? 10.461 14.422 -4.082 1 98.69 135 PHE B CA 1
ATOM 2308 C C . PHE B 1 135 ? 10.969 15.562 -3.213 1 98.69 135 PHE B C 1
ATOM 2310 O O . PHE B 1 135 ? 11.602 15.336 -2.18 1 98.69 135 PHE B O 1
ATOM 2317 N N . ALA B 1 136 ? 10.758 16.703 -3.66 1 98.81 136 ALA B N 1
ATOM 2318 C CA . ALA B 1 136 ? 11.094 17.906 -2.891 1 98.81 136 ALA B CA 1
ATOM 2319 C C . ALA B 1 136 ? 9.844 18.562 -2.338 1 98.81 136 ALA B C 1
ATOM 2321 O O . ALA B 1 136 ? 8.828 18.672 -3.033 1 98.81 136 ALA B O 1
ATOM 2322 N N . MET B 1 137 ? 9.922 18.984 -1.058 1 98.62 137 MET B N 1
ATOM 2323 C CA . MET B 1 137 ? 8.82 19.719 -0.431 1 98.62 137 MET B CA 1
ATOM 2324 C C . MET B 1 137 ? 9.297 21.062 0.105 1 98.62 137 MET B C 1
ATOM 2326 O O . MET B 1 137 ? 10.352 21.141 0.732 1 98.62 137 MET B O 1
ATOM 2330 N N . LYS B 1 138 ? 8.516 22.031 -0.135 1 98.5 138 LYS B N 1
ATOM 2331 C CA . LYS B 1 138 ? 8.805 23.391 0.288 1 98.5 138 LYS B CA 1
ATOM 2332 C C . LYS B 1 138 ? 7.637 23.984 1.074 1 98.5 138 LYS B C 1
ATOM 2334 O O . LYS B 1 138 ? 6.508 24.031 0.581 1 98.5 138 LYS B O 1
ATOM 2339 N N . LEU B 1 139 ? 7.852 24.359 2.346 1 98.25 139 LEU B N 1
ATOM 2340 C CA . LEU B 1 139 ? 6.91 25.156 3.131 1 98.25 139 LEU B CA 1
ATOM 2341 C C . LEU B 1 139 ? 7.301 26.625 3.121 1 98.25 139 LEU B C 1
ATOM 2343 O O . LEU B 1 139 ? 8.414 26.984 3.512 1 98.25 139 LEU B O 1
ATOM 2347 N N . SER B 1 140 ? 6.348 27.438 2.668 1 97.94 140 SER B N 1
ATOM 2348 C CA . SER B 1 140 ? 6.711 28.844 2.506 1 97.94 140 SER B CA 1
ATOM 2349 C C . SER B 1 140 ? 5.594 29.766 2.998 1 97.94 140 SER B C 1
ATOM 2351 O O . SER B 1 140 ? 4.43 29.375 3.037 1 97.94 140 SER B O 1
ATOM 2353 N N . ASN B 1 141 ? 6.035 30.891 3.475 1 97.38 141 ASN B N 1
ATOM 2354 C CA . ASN B 1 141 ? 5.133 32 3.742 1 97.38 141 ASN B CA 1
ATOM 2355 C C . ASN B 1 141 ? 5.406 33.188 2.807 1 97.38 141 ASN B C 1
ATOM 2357 O O . ASN B 1 141 ? 6.395 33.188 2.076 1 97.38 141 ASN B O 1
ATOM 2361 N N . TRP B 1 142 ? 4.547 34.125 2.691 1 97.19 142 TRP B N 1
ATOM 2362 C CA . TRP B 1 142 ? 4.77 35.25 1.805 1 97.19 142 TRP B CA 1
ATOM 2363 C C . TRP B 1 142 ? 4.141 36.531 2.373 1 97.19 142 TRP B C 1
ATOM 2365 O O . TRP B 1 142 ? 3.398 36.469 3.357 1 97.19 142 TRP B O 1
ATOM 2375 N N . ASP B 1 143 ? 4.527 37.625 1.864 1 97.19 143 ASP B N 1
ATOM 2376 C CA . ASP B 1 143 ? 3.99 38.969 2.105 1 97.19 143 ASP B CA 1
ATOM 2377 C C . ASP B 1 143 ? 4.086 39.344 3.584 1 97.19 143 ASP B C 1
ATOM 2379 O O . ASP B 1 143 ? 3.121 39.844 4.168 1 97.19 143 ASP B O 1
ATOM 2383 N N . GLY B 1 144 ? 5.18 38.938 4.277 1 94.94 144 GLY B N 1
ATOM 2384 C CA . GLY B 1 144 ? 5.492 39.375 5.625 1 94.94 144 GLY B CA 1
ATOM 2385 C C . GLY B 1 144 ? 4.785 38.562 6.699 1 94.94 144 GLY B C 1
ATOM 2386 O O . GLY B 1 144 ? 4.867 38.906 7.887 1 94.94 144 GLY B O 1
ATOM 2387 N N . SER B 1 145 ? 4.051 37.594 6.355 1 96.31 145 SER B N 1
ATOM 2388 C CA . SER B 1 145 ? 3.404 36.719 7.344 1 96.31 145 SER B CA 1
ATOM 2389 C C . SER B 1 145 ? 4.43 36.062 8.258 1 96.31 145 SER B C 1
ATOM 2391 O O . SER B 1 145 ? 5.402 35.469 7.785 1 96.31 145 SER B O 1
ATOM 2393 N N . ARG B 1 146 ? 4.285 36.25 9.57 1 96.44 146 ARG B N 1
ATOM 2394 C CA . ARG B 1 146 ? 5.184 35.625 10.523 1 96.44 146 ARG B CA 1
ATOM 2395 C C . ARG B 1 146 ? 4.637 34.281 10.969 1 96.44 146 ARG B C 1
ATOM 2397 O O . ARG B 1 146 ? 3.617 34.188 11.664 1 96.44 146 ARG B O 1
ATOM 2404 N N . VAL B 1 147 ? 5.27 33.219 10.547 1 97.19 147 VAL B N 1
ATOM 2405 C CA . VAL B 1 147 ? 4.961 31.828 10.859 1 97.19 147 VAL B CA 1
ATOM 2406 C C . VAL B 1 147 ? 6.082 31.234 11.711 1 97.19 147 VAL B C 1
ATOM 2408 O O . VAL B 1 147 ? 7.25 31.281 11.328 1 97.19 147 VAL B O 1
ATOM 2411 N N . TYR B 1 148 ? 5.684 30.656 12.781 1 97.75 148 TYR B N 1
ATOM 2412 C CA . TYR B 1 148 ? 6.68 30.109 13.688 1 97.75 148 TYR B CA 1
ATOM 2413 C C . TYR B 1 148 ? 6.848 28.609 13.453 1 97.75 148 TYR B C 1
ATOM 2415 O O . TYR B 1 148 ? 7.863 28.016 13.844 1 97.75 148 TYR B O 1
ATOM 2423 N N . GLY B 1 149 ? 5.832 28 12.891 1 98 149 GLY B N 1
ATOM 2424 C CA . GLY B 1 149 ? 5.918 26.562 12.656 1 98 149 GLY B CA 1
ATOM 2425 C C . GLY B 1 149 ? 4.859 26.062 11.695 1 98 149 GLY B C 1
ATOM 2426 O O . GLY B 1 149 ? 3.723 26.531 11.703 1 98 149 GLY B O 1
ATOM 2427 N N . ALA B 1 150 ? 5.266 25.109 10.945 1 98.19 150 ALA B N 1
ATOM 2428 C CA . ALA B 1 150 ? 4.379 24.359 10.062 1 98.19 150 ALA B CA 1
ATOM 2429 C C . ALA B 1 150 ? 4.891 22.922 9.852 1 98.19 150 ALA B C 1
ATOM 2431 O O . ALA B 1 150 ? 6.078 22.719 9.609 1 98.19 150 ALA B O 1
ATOM 2432 N N . TYR B 1 151 ? 3.953 22 10.023 1 98.5 151 TYR B N 1
ATOM 2433 C CA . TYR B 1 151 ? 4.266 20.594 9.742 1 98.5 151 TYR B CA 1
ATOM 2434 C C . TYR B 1 151 ? 3.328 20.031 8.688 1 98.5 151 TYR B C 1
ATOM 2436 O O . TYR B 1 151 ? 2.146 20.375 8.641 1 98.5 151 TYR B O 1
ATOM 2444 N N . ASN B 1 152 ? 3.893 19.172 7.879 1 98.5 152 ASN B N 1
ATOM 2445 C CA . ASN B 1 152 ? 3.135 18.453 6.855 1 98.5 152 ASN B CA 1
ATOM 2446 C C . ASN B 1 152 ? 3.314 16.938 6.977 1 98.5 152 ASN B C 1
ATOM 2448 O O . ASN B 1 152 ? 4.422 16.469 7.219 1 98.5 152 ASN B O 1
ATOM 2452 N N . SER B 1 153 ? 2.219 16.281 6.859 1 98.75 153 SER B N 1
ATOM 2453 C CA . SER B 1 153 ? 2.266 14.844 6.621 1 98.75 153 SER B CA 1
ATOM 2454 C C . SER B 1 153 ? 2.102 14.516 5.141 1 98.75 153 SER B C 1
ATOM 2456 O O . SER B 1 153 ? 1.422 15.25 4.414 1 98.75 153 SER B O 1
ATOM 2458 N N . TRP B 1 154 ? 2.76 13.43 4.723 1 98.56 154 TRP B N 1
ATOM 2459 C CA . TRP B 1 154 ? 2.639 13.016 3.328 1 98.56 154 TRP B CA 1
ATOM 2460 C C . TRP B 1 154 ? 2.508 11.5 3.219 1 98.56 154 TRP B C 1
ATOM 2462 O O . TRP B 1 154 ? 2.904 10.773 4.133 1 98.56 154 TRP B O 1
ATOM 2472 N N . MET B 1 155 ? 1.956 11.094 2.08 1 98.62 155 MET B N 1
ATOM 2473 C CA . MET B 1 155 ? 1.885 9.688 1.693 1 98.62 155 MET B CA 1
ATOM 2474 C C . MET B 1 155 ? 2.113 9.523 0.194 1 98.62 155 MET B C 1
ATOM 2476 O O . MET B 1 155 ? 1.556 10.273 -0.608 1 98.62 155 MET B O 1
ATOM 2480 N N . ALA B 1 156 ? 2.953 8.602 -0.079 1 98.5 156 ALA B N 1
ATOM 2481 C CA . ALA B 1 156 ? 3.211 8.203 -1.46 1 98.5 156 ALA B CA 1
ATOM 2482 C C . ALA B 1 156 ? 2.777 6.762 -1.703 1 98.5 156 ALA B C 1
ATOM 2484 O O . ALA B 1 156 ? 3.105 5.867 -0.92 1 98.5 156 ALA B O 1
ATOM 2485 N N . CYS B 1 157 ? 2 6.535 -2.787 1 97.12 157 CYS B N 1
ATOM 2486 C CA . CYS B 1 157 ? 1.54 5.191 -3.105 1 97.12 157 CYS B CA 1
ATOM 2487 C C . CYS B 1 157 ? 1.793 4.859 -4.57 1 97.12 157 CYS B C 1
ATOM 2489 O O . CYS B 1 157 ? 1.611 5.711 -5.445 1 97.12 157 CYS B O 1
ATOM 2491 N N . GLY B 1 158 ? 2.195 3.674 -4.73 1 94.69 158 GLY B N 1
ATOM 2492 C CA . GLY B 1 158 ? 2.453 3.215 -6.086 1 94.69 158 GLY B CA 1
ATOM 2493 C C . GLY B 1 158 ? 3.039 1.816 -6.145 1 94.69 158 GLY B C 1
ATOM 2494 O O . GLY B 1 158 ? 2.975 1.071 -5.164 1 94.69 158 GLY B O 1
ATOM 2495 N N . ILE B 1 159 ? 3.545 1.494 -7.336 1 90.75 159 ILE B N 1
ATOM 2496 C CA . ILE B 1 159 ? 4.191 0.206 -7.562 1 90.75 159 ILE B CA 1
ATOM 2497 C C . ILE B 1 159 ? 5.707 0.376 -7.527 1 90.75 159 ILE B C 1
ATOM 2499 O O . ILE B 1 159 ? 6.227 1.431 -7.898 1 90.75 159 ILE B O 1
#

pLDDT: mean 87.04, std 20.8, range [24.45, 98.81]

Radius of gyration: 48.69 Å; Cα contacts (8 Å, |Δi|>4): 529; chains: 2; bounding box: 37×160×92 Å